Protein AF-A0A4R8ZCK6-F1 (afdb_monomer)

Organism: NCBI:txid1259228

InterPro domains:
  IPR003010 Carbon-nitrogen hydrolase [PF00795] (9-241)
  IPR003010 Carbon-nitrogen hydrolase [PS50263] (7-242)
  IPR036526 Carbon-nitrogen hydrolase superfamily [G3DSA:3.60.110.10] (6-244)
  IPR036526 Carbon-nitrogen hydrolase superfamily [SSF56317] (4-240)
  IPR050345 Aliphatic Amidase/Beta-Ureidopropionase [PTHR43674] (9-241)

Nearest PDB structures (foldseek):
  5h8j-assembly2_P  TM=8.979E-01  e=4.030E-22  Medicago truncatula
  5jqn-assembly1_A-2  TM=9.039E-01  e=7.645E-21  Nesterenkonia sp. AN1
  2uxy-assembly1_A  TM=9.125E-01  e=1.750E-19  Pseudomonas aeruginosa
  4lf0-assembly1_A  TM=9.080E-01  e=2.713E-19  Bacillus sp. (in: firmicutes)
  2plq-assembly1_A  TM=8.998E-01  e=8.374E-19  Aeribacillus pallidus

Structure (mmCIF, N/CA/C/O backbone):
data_AF-A0A4R8ZCK6-F1
#
_entry.id   AF-A0A4R8ZCK6-F1
#
loop_
_atom_site.group_PDB
_atom_site.id
_atom_site.type_symbol
_atom_site.label_atom_id
_atom_site.label_alt_id
_atom_site.label_comp_id
_atom_site.label_asym_id
_atom_site.label_entity_id
_atom_site.label_seq_id
_atom_site.pdbx_PDB_ins_code
_atom_site.Cartn_x
_atom_site.Cartn_y
_atom_site.Cartn_z
_atom_site.occupancy
_atom_site.B_iso_or_equiv
_atom_site.auth_seq_id
_atom_site.auth_comp_id
_atom_site.auth_asym_id
_atom_site.auth_atom_id
_atom_site.pdbx_PDB_model_num
ATOM 1 N N . MET A 1 1 ? -22.501 -0.442 8.944 1.00 59.31 1 MET A N 1
ATOM 2 C CA . MET A 1 1 ? -22.451 -0.472 10.421 1.00 59.31 1 MET A CA 1
ATOM 3 C C . MET A 1 1 ? -20.988 -0.459 10.822 1.00 59.31 1 MET A C 1
ATOM 5 O O . MET A 1 1 ? -20.222 -1.063 10.078 1.00 59.31 1 MET A O 1
ATOM 9 N N . PRO A 1 2 ? -20.598 0.248 11.895 1.00 68.69 2 PRO A N 1
ATOM 10 C CA . PRO A 1 2 ? -19.209 0.260 12.344 1.00 68.69 2 PRO A CA 1
ATOM 11 C C . PRO A 1 2 ? -18.762 -1.152 12.770 1.00 68.69 2 PRO A C 1
ATOM 13 O O . PRO A 1 2 ? -19.604 -1.959 13.185 1.00 68.69 2 PRO A O 1
ATOM 16 N N . PRO A 1 3 ? -17.464 -1.476 12.655 1.00 79.75 3 PRO A N 1
ATOM 17 C CA . PRO A 1 3 ? -16.931 -2.766 13.074 1.00 79.75 3 PRO A CA 1
ATOM 18 C C . PRO A 1 3 ? -17.100 -2.951 14.585 1.00 79.75 3 PRO A C 1
ATOM 20 O O . PRO A 1 3 ? -16.839 -2.025 15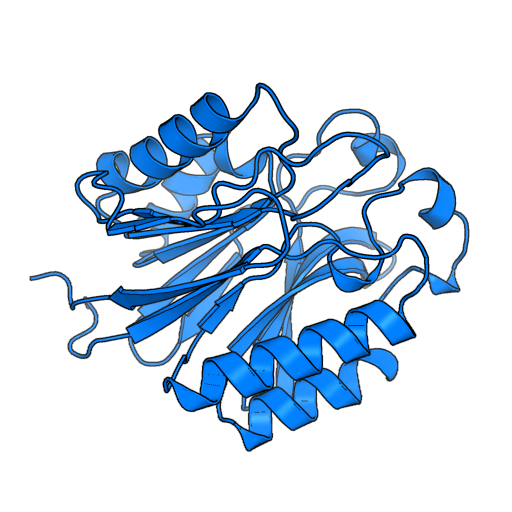.340 1.00 79.75 3 PRO A O 1
ATOM 23 N N . MET A 1 4 ? -17.515 -4.144 15.030 1.00 79.69 4 MET A N 1
ATOM 24 C CA . MET A 1 4 ? -17.714 -4.463 16.459 1.00 79.69 4 MET A CA 1
ATOM 25 C C . MET A 1 4 ? -16.487 -5.102 17.127 1.00 79.69 4 MET A C 1
ATOM 27 O O . MET A 1 4 ? -16.383 -5.094 18.349 1.00 79.69 4 MET A O 1
ATOM 31 N N . ASN A 1 5 ? -15.557 -5.636 16.330 1.00 90.62 5 ASN A N 1
ATOM 32 C CA . ASN A 1 5 ? -14.332 -6.283 16.798 1.00 90.62 5 ASN A CA 1
ATOM 33 C C . ASN A 1 5 ? -13.103 -5.480 16.369 1.00 90.62 5 ASN A C 1
ATOM 35 O O . ASN A 1 5 ? -13.120 -4.801 15.339 1.00 90.62 5 ASN A O 1
ATOM 39 N N . SER A 1 6 ? -12.029 -5.583 17.149 1.00 95.56 6 SER A N 1
ATOM 40 C CA . SER A 1 6 ? -10.763 -4.927 16.837 1.00 95.56 6 SER A CA 1
ATOM 41 C C . SER A 1 6 ? -10.062 -5.559 15.631 1.00 95.56 6 SER A C 1
ATOM 43 O O . SER A 1 6 ? -10.223 -6.752 15.378 1.00 95.56 6 SER A O 1
ATOM 45 N N . LEU A 1 7 ? -9.257 -4.773 14.914 1.00 97.44 7 LEU A N 1
ATOM 46 C CA . LEU A 1 7 ? -8.461 -5.228 13.771 1.00 97.44 7 LEU A CA 1
ATOM 47 C C . LEU A 1 7 ? -6.987 -4.916 14.007 1.00 97.44 7 LEU A C 1
ATOM 49 O O . LEU A 1 7 ? -6.620 -3.756 14.164 1.00 97.44 7 LEU A O 1
ATOM 53 N N . ILE A 1 8 ? -6.128 -5.933 13.983 1.00 98.56 8 ILE A N 1
ATOM 54 C CA . ILE A 1 8 ? -4.681 -5.725 14.080 1.00 98.56 8 ILE A CA 1
ATOM 55 C C . ILE A 1 8 ? -4.134 -5.477 12.675 1.00 98.56 8 ILE A C 1
ATOM 57 O O . ILE A 1 8 ? -4.236 -6.336 11.798 1.00 98.56 8 ILE A O 1
ATOM 61 N N . VAL A 1 9 ? -3.553 -4.300 12.469 1.00 98.88 9 VAL A N 1
ATOM 62 C CA . VAL A 1 9 ? -3.000 -3.855 11.187 1.00 98.88 9 VAL A CA 1
ATOM 63 C C . VAL A 1 9 ? -1.507 -3.588 11.307 1.00 98.88 9 VAL A C 1
ATOM 65 O O . VAL A 1 9 ? -1.009 -3.304 12.400 1.00 98.88 9 VAL A O 1
ATOM 68 N N . ALA A 1 10 ? -0.801 -3.644 10.182 1.00 98.88 10 ALA A N 1
ATOM 69 C CA . ALA A 1 10 ? 0.612 -3.326 10.115 1.00 98.88 10 ALA A CA 1
ATOM 70 C C . ALA A 1 10 ? 0.978 -2.428 8.926 1.00 98.88 10 ALA A C 1
ATOM 72 O O . ALA A 1 10 ? 0.482 -2.607 7.813 1.00 98.88 10 ALA A O 1
ATOM 73 N N . ALA A 1 11 ? 1.893 -1.491 9.166 1.00 98.88 11 ALA A N 1
ATOM 74 C CA . ALA A 1 11 ? 2.589 -0.736 8.132 1.00 98.88 11 ALA A CA 1
ATOM 75 C C . ALA A 1 11 ? 4.026 -1.259 8.026 1.00 98.88 11 ALA A C 1
ATOM 77 O O . ALA A 1 11 ? 4.803 -1.151 8.980 1.00 98.88 11 ALA A O 1
ATOM 78 N N . ALA A 1 12 ? 4.367 -1.850 6.883 1.00 98.81 12 ALA A N 1
ATOM 79 C CA . ALA A 1 12 ? 5.699 -2.364 6.609 1.00 98.81 12 ALA A CA 1
ATOM 80 C C . ALA A 1 12 ? 6.577 -1.252 6.033 1.00 98.81 12 ALA A C 1
ATOM 82 O O . ALA A 1 12 ? 6.510 -0.953 4.839 1.00 98.81 12 ALA A O 1
ATOM 83 N N . GLN A 1 13 ? 7.423 -0.660 6.874 1.00 98.75 13 GLN A N 1
ATOM 84 C CA . GLN A 1 13 ? 8.488 0.202 6.395 1.00 98.75 13 GLN A CA 1
ATOM 85 C C . GLN A 1 13 ? 9.565 -0.666 5.759 1.00 98.75 13 GLN A C 1
ATOM 87 O O . GLN A 1 13 ? 10.253 -1.403 6.460 1.00 98.75 13 GLN A O 1
ATOM 92 N N . MET A 1 14 ? 9.678 -0.637 4.432 1.00 98.00 14 MET A N 1
ATOM 93 C CA . MET A 1 14 ? 10.520 -1.602 3.723 1.00 98.00 14 MET A CA 1
ATOM 94 C C . MET A 1 14 ? 11.218 -0.993 2.511 1.00 98.00 14 MET A C 1
ATOM 96 O O . MET A 1 14 ? 10.573 -0.517 1.582 1.00 98.00 14 MET A O 1
ATOM 100 N N . ASN A 1 15 ? 12.546 -1.045 2.490 1.00 96.38 15 ASN A N 1
ATOM 101 C CA . ASN A 1 15 ? 13.343 -0.746 1.308 1.00 96.38 15 ASN A CA 1
ATOM 102 C C . ASN A 1 15 ? 13.224 -1.887 0.291 1.00 96.38 15 ASN A C 1
ATOM 104 O O . ASN A 1 15 ? 13.412 -3.052 0.652 1.00 96.38 15 ASN A O 1
ATOM 108 N N . SER A 1 16 ? 12.974 -1.562 -0.971 1.00 96.56 16 SER A N 1
ATOM 109 C CA . SER A 1 16 ? 12.886 -2.550 -2.052 1.00 96.56 16 SER A CA 1
ATOM 110 C C . SER A 1 16 ? 14.086 -2.403 -2.979 1.00 96.56 16 SER A C 1
ATOM 112 O O . SER A 1 16 ? 14.432 -1.294 -3.384 1.00 96.56 16 SER A O 1
ATOM 114 N N . ALA A 1 17 ? 14.740 -3.517 -3.296 1.00 95.00 17 ALA A N 1
ATOM 115 C CA . ALA A 1 17 ? 15.865 -3.538 -4.214 1.00 95.00 17 ALA A CA 1
ATOM 116 C C . ALA A 1 17 ? 15.348 -3.366 -5.647 1.00 95.00 17 ALA A C 1
ATOM 118 O O . ALA A 1 17 ? 14.521 -4.145 -6.128 1.00 95.00 17 ALA A O 1
ATOM 119 N N . VAL A 1 18 ? 15.821 -2.321 -6.322 1.00 94.25 18 VAL A N 1
ATOM 120 C CA . VAL A 1 18 ? 15.339 -1.954 -7.654 1.00 94.25 18 VAL A CA 1
ATOM 121 C C . VAL A 1 18 ? 15.610 -3.087 -8.647 1.00 94.25 18 VAL A C 1
ATOM 123 O O . VAL A 1 18 ? 16.741 -3.550 -8.782 1.00 94.25 18 VAL A O 1
ATOM 126 N N . GLY A 1 19 ? 14.563 -3.550 -9.327 1.00 92.19 19 GLY A N 1
ATOM 127 C CA . GLY A 1 19 ? 14.645 -4.613 -10.328 1.00 92.19 19 GLY A CA 1
ATOM 128 C C . GLY A 1 19 ? 14.828 -6.027 -9.753 1.00 92.19 19 GLY A C 1
ATOM 129 O O . GLY A 1 19 ? 14.754 -7.005 -10.498 1.00 92.19 19 GLY A O 1
ATOM 130 N N . MET A 1 20 ? 14.990 -6.195 -8.441 1.00 95.38 20 MET A N 1
ATOM 131 C CA . MET A 1 20 ? 15.223 -7.510 -7.829 1.00 95.38 20 MET A CA 1
ATOM 132 C C . MET A 1 20 ? 13.917 -8.130 -7.318 1.00 95.38 20 MET A C 1
ATOM 134 O O . MET A 1 20 ? 13.723 -8.331 -6.122 1.00 95.38 20 MET A O 1
ATOM 138 N N . ILE A 1 21 ? 13.000 -8.443 -8.241 1.00 97.06 21 ILE A N 1
ATOM 139 C CA . ILE A 1 21 ? 11.631 -8.905 -7.932 1.00 97.06 21 ILE A CA 1
ATOM 140 C C . ILE A 1 21 ? 11.618 -10.117 -6.990 1.00 97.06 21 ILE A C 1
ATOM 142 O O . ILE A 1 21 ? 10.915 -10.104 -5.983 1.00 97.06 21 ILE A O 1
ATOM 146 N N . GLY A 1 22 ? 12.423 -11.146 -7.274 1.00 98.12 22 GLY A N 1
ATOM 147 C CA . GLY A 1 22 ? 12.485 -12.345 -6.430 1.00 98.12 22 GLY A CA 1
ATOM 148 C C . GLY A 1 22 ? 12.983 -12.059 -5.007 1.00 98.12 22 GLY A C 1
ATOM 149 O O . GLY A 1 22 ? 12.477 -12.639 -4.044 1.00 98.12 22 GLY A O 1
ATOM 150 N N . GLU A 1 23 ? 13.929 -11.128 -4.853 1.00 98.06 23 GLU A N 1
ATOM 151 C CA . GLU A 1 23 ? 14.430 -10.703 -3.541 1.00 98.06 23 GLU A CA 1
ATOM 152 C C . GLU A 1 23 ? 13.377 -9.907 -2.771 1.00 98.06 23 GLU A C 1
ATOM 154 O O . GLU A 1 23 ? 13.160 -10.162 -1.583 1.00 98.06 23 GLU A O 1
ATOM 159 N N . ASN A 1 24 ? 12.689 -8.988 -3.455 1.00 98.50 24 ASN A N 1
ATOM 160 C CA . ASN A 1 24 ? 11.619 -8.184 -2.875 1.00 98.50 24 ASN A CA 1
ATOM 161 C C . ASN A 1 24 ? 10.462 -9.069 -2.409 1.00 98.50 24 ASN A C 1
ATOM 163 O O . ASN A 1 24 ? 10.067 -8.968 -1.251 1.00 98.50 24 ASN A O 1
ATOM 167 N N . ILE A 1 25 ? 9.995 -10.008 -3.242 1.00 98.75 25 ILE A N 1
ATOM 168 C CA . ILE A 1 25 ? 8.974 -10.994 -2.855 1.00 98.75 25 ILE A CA 1
ATOM 169 C C . ILE A 1 25 ? 9.449 -11.800 -1.645 1.00 98.75 25 ILE A C 1
ATOM 171 O O . ILE A 1 25 ? 8.746 -11.871 -0.640 1.00 98.75 25 ILE A O 1
ATOM 175 N N . SER A 1 26 ? 10.669 -12.344 -1.680 1.00 98.69 26 SER A N 1
ATOM 176 C CA . SER A 1 26 ? 11.224 -13.110 -0.555 1.00 98.69 26 SER A CA 1
ATOM 177 C C . SER A 1 26 ? 11.263 -12.300 0.744 1.00 98.69 26 SER A C 1
ATOM 179 O O . SER A 1 26 ? 11.040 -12.839 1.830 1.00 98.69 26 SER A O 1
ATOM 181 N N . LYS A 1 27 ? 11.549 -10.998 0.656 1.00 98.62 27 LYS A N 1
ATOM 182 C CA . LYS A 1 27 ? 11.531 -10.081 1.796 1.00 98.62 27 LYS A CA 1
ATOM 183 C C . LYS A 1 27 ? 10.108 -9.829 2.289 1.00 98.62 27 LYS A C 1
ATOM 185 O O . LYS A 1 27 ? 9.868 -9.971 3.485 1.00 98.62 27 LYS A O 1
ATOM 190 N N . THR A 1 28 ? 9.170 -9.548 1.388 1.00 98.88 28 THR A N 1
ATOM 191 C CA . THR A 1 28 ? 7.741 -9.393 1.688 1.00 98.88 28 THR A CA 1
ATOM 192 C C . THR A 1 28 ? 7.188 -10.618 2.416 1.00 98.88 28 THR A C 1
ATOM 194 O O . THR A 1 28 ? 6.560 -10.458 3.459 1.00 98.88 28 THR A O 1
ATOM 197 N N . LEU A 1 29 ? 7.497 -11.836 1.953 1.00 98.88 29 LEU A N 1
ATOM 198 C CA . LEU A 1 29 ? 7.086 -13.088 2.603 1.00 98.88 29 LEU A CA 1
ATOM 199 C C . LEU A 1 29 ? 7.558 -13.165 4.064 1.00 98.88 29 LEU A C 1
ATOM 201 O O . LEU A 1 29 ? 6.772 -13.483 4.955 1.00 98.88 29 LEU A O 1
ATOM 205 N N . ARG A 1 30 ? 8.825 -12.816 4.338 1.00 98.69 30 ARG A N 1
ATOM 206 C CA . ARG A 1 30 ? 9.363 -12.795 5.711 1.00 98.69 30 ARG A CA 1
ATOM 207 C C . ARG A 1 30 ? 8.643 -11.783 6.600 1.00 98.69 30 ARG A C 1
ATOM 209 O O . ARG A 1 30 ? 8.369 -12.082 7.761 1.00 98.69 30 ARG A O 1
ATOM 216 N N . VAL A 1 31 ? 8.326 -10.603 6.067 1.00 98.75 31 VAL A N 1
ATOM 217 C CA . VAL A 1 31 ? 7.603 -9.570 6.822 1.00 98.75 31 VAL A CA 1
ATOM 2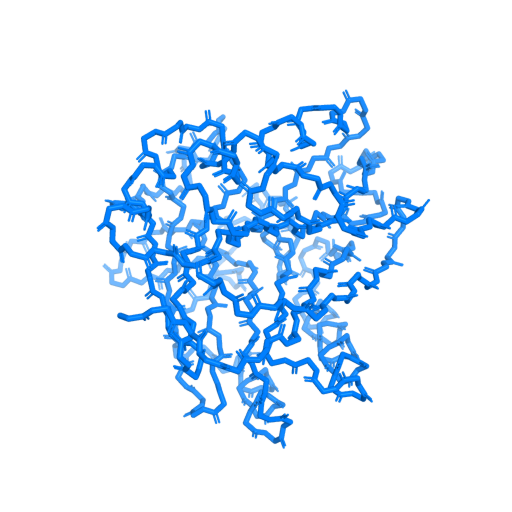18 C C . VAL A 1 31 ? 6.160 -10.007 7.102 1.00 98.75 31 VAL A C 1
ATOM 220 O O . VAL A 1 31 ? 5.704 -9.851 8.232 1.00 98.75 31 VAL A O 1
ATOM 223 N N . ILE A 1 32 ? 5.463 -10.610 6.130 1.00 98.88 32 ILE A N 1
ATOM 224 C CA . ILE A 1 32 ? 4.109 -11.164 6.329 1.00 98.88 32 ILE A CA 1
ATOM 225 C C . ILE A 1 32 ? 4.128 -12.235 7.425 1.00 98.88 32 ILE A C 1
ATOM 227 O O . ILE A 1 32 ? 3.302 -12.191 8.338 1.00 98.88 32 ILE A O 1
ATOM 231 N N . HIS A 1 33 ? 5.096 -13.156 7.378 1.00 98.56 33 HIS A N 1
ATOM 232 C CA . HIS A 1 33 ? 5.254 -14.176 8.412 1.00 98.56 33 HIS A CA 1
ATOM 233 C C . HIS A 1 33 ? 5.430 -13.545 9.799 1.00 98.56 33 HIS A C 1
ATOM 235 O O . HIS A 1 33 ? 4.666 -13.850 10.711 1.00 98.56 33 HIS A O 1
ATOM 241 N N . SER A 1 34 ? 6.373 -12.611 9.957 1.00 98.00 34 SER A N 1
ATOM 242 C CA . SER A 1 34 ? 6.611 -11.930 11.239 1.00 98.00 34 SER A CA 1
ATOM 243 C C . SER A 1 34 ? 5.388 -11.150 11.741 1.00 98.00 34 SER A C 1
ATOM 245 O O . SER A 1 34 ? 5.090 -11.151 12.934 1.00 98.00 34 SER A O 1
ATOM 247 N N . ALA A 1 35 ? 4.627 -10.524 10.841 1.00 97.81 35 ALA A N 1
ATOM 248 C CA . ALA A 1 35 ? 3.386 -9.840 11.192 1.00 97.81 35 ALA A CA 1
ATOM 249 C C . ALA A 1 35 ? 2.317 -10.819 11.716 1.00 97.81 35 ALA A C 1
ATOM 251 O O . ALA A 1 35 ? 1.616 -10.519 12.688 1.00 97.81 35 ALA A O 1
ATOM 252 N N . SER A 1 36 ? 2.215 -12.007 11.113 1.00 97.25 36 SER A N 1
ATOM 253 C CA . SER A 1 36 ? 1.244 -13.036 11.509 1.00 97.25 36 SER A CA 1
ATOM 254 C C . SER A 1 36 ? 1.463 -13.568 12.929 1.00 97.25 36 SER A C 1
ATOM 256 O O . SER A 1 36 ? 0.490 -13.850 13.624 1.00 97.25 36 SER A O 1
ATOM 258 N N . GLU A 1 37 ? 2.707 -13.585 13.426 1.00 97.44 37 GLU A N 1
ATOM 259 C CA . GLU A 1 37 ? 3.040 -13.967 14.813 1.00 97.44 37 GLU A CA 1
ATOM 260 C C . GLU A 1 37 ? 2.381 -13.040 15.850 1.00 97.44 37 GLU A C 1
ATOM 262 O O . GLU A 1 37 ? 2.282 -13.363 17.035 1.00 97.44 37 GLU A O 1
ATOM 267 N N . ARG A 1 38 ? 1.907 -11.870 15.405 1.00 97.69 38 ARG A N 1
ATOM 268 C CA . ARG A 1 38 ? 1.193 -10.868 16.203 1.00 97.69 38 ARG A CA 1
ATOM 269 C C . ARG A 1 38 ? -0.290 -10.773 15.837 1.00 97.69 38 ARG A C 1
ATOM 271 O O . ARG A 1 38 ? -0.941 -9.809 16.230 1.00 97.69 38 ARG A O 1
ATOM 278 N N . ASN A 1 39 ? -0.825 -11.773 15.132 1.00 97.19 39 ASN A N 1
ATOM 279 C CA . ASN A 1 39 ? -2.215 -11.859 14.670 1.00 97.19 39 ASN A CA 1
ATOM 280 C C . ASN A 1 39 ? -2.646 -10.690 13.764 1.00 97.19 39 ASN A C 1
ATOM 282 O O . ASN A 1 39 ? -3.823 -10.325 13.734 1.00 97.19 39 ASN A O 1
ATOM 286 N N . VAL A 1 40 ? -1.701 -10.086 13.035 1.00 98.50 40 VAL A N 1
ATOM 287 C CA . VAL A 1 40 ? -2.006 -9.055 12.034 1.00 98.50 40 VAL A CA 1
ATOM 288 C C . VAL A 1 40 ? -2.949 -9.633 10.978 1.00 98.50 40 VAL A C 1
ATOM 290 O O . VAL A 1 40 ? -2.700 -10.704 10.440 1.00 98.50 40 VAL A O 1
ATOM 293 N N . ARG A 1 41 ? -4.028 -8.910 10.674 1.00 98.38 41 ARG A N 1
ATOM 294 C CA . ARG A 1 41 ? -5.024 -9.257 9.645 1.00 98.38 41 ARG A CA 1
ATOM 295 C C . ARG A 1 41 ? -4.790 -8.512 8.332 1.00 98.38 41 ARG A C 1
ATOM 297 O O . ARG A 1 41 ? -5.137 -9.022 7.272 1.00 98.38 41 ARG A O 1
ATOM 304 N N . LEU A 1 42 ? -4.200 -7.319 8.410 1.00 98.88 42 LEU A N 1
ATOM 305 C CA . LEU A 1 42 ? -3.869 -6.461 7.272 1.00 98.88 42 LEU A CA 1
ATOM 306 C C . LEU A 1 42 ? -2.440 -5.956 7.392 1.00 98.88 42 LEU A C 1
ATOM 308 O O . LEU A 1 42 ? -2.102 -5.327 8.392 1.00 98.88 42 LEU A O 1
ATOM 312 N N . ILE A 1 43 ? -1.641 -6.132 6.350 1.00 98.94 43 ILE A N 1
ATOM 313 C CA . ILE A 1 43 ? -0.328 -5.506 6.230 1.00 98.94 43 ILE A CA 1
ATOM 314 C C . ILE A 1 43 ? -0.225 -4.721 4.927 1.00 98.94 43 ILE A C 1
ATOM 316 O O . ILE A 1 43 ? -0.582 -5.219 3.863 1.00 98.94 43 ILE A O 1
ATOM 320 N N . VAL A 1 44 ? 0.268 -3.488 5.013 1.00 98.94 44 VAL A N 1
ATOM 321 C CA . VAL A 1 44 ? 0.446 -2.599 3.860 1.00 98.94 44 VAL A CA 1
ATOM 322 C C . VAL A 1 44 ? 1.928 -2.365 3.635 1.00 98.94 44 VAL A C 1
ATOM 324 O O . VAL A 1 44 ? 2.665 -2.102 4.584 1.00 98.94 44 VAL A O 1
ATOM 327 N N . PHE A 1 45 ? 2.349 -2.464 2.380 1.00 98.94 45 PHE A N 1
ATOM 328 C CA . PHE A 1 45 ? 3.717 -2.243 1.931 1.00 98.94 45 PHE A CA 1
ATOM 329 C C . PHE A 1 45 ? 3.837 -0.950 1.111 1.00 98.94 45 PHE A C 1
ATOM 331 O O . PHE A 1 45 ? 2.821 -0.394 0.676 1.00 98.94 45 PHE A O 1
ATOM 338 N N . PRO A 1 46 ? 5.068 -0.457 0.898 1.00 98.81 46 PRO A N 1
ATOM 339 C CA . PRO A 1 46 ? 5.311 0.798 0.195 1.00 98.81 46 PRO A CA 1
ATOM 340 C C . PRO A 1 46 ? 4.912 0.780 -1.283 1.00 98.81 46 PRO A C 1
ATOM 342 O O . PRO A 1 46 ? 4.661 -0.264 -1.889 1.00 98.81 46 PRO A O 1
ATOM 345 N N . GLU A 1 47 ? 4.884 1.972 -1.874 1.00 98.38 47 GLU A N 1
ATOM 346 C CA . GLU A 1 47 ? 4.688 2.151 -3.313 1.00 98.38 47 GLU A CA 1
ATOM 347 C C . GLU A 1 47 ? 5.748 1.375 -4.114 1.00 98.38 47 GLU A C 1
ATOM 349 O O . GLU A 1 47 ? 6.938 1.439 -3.806 1.00 98.38 47 GLU A O 1
ATOM 354 N N . LEU A 1 48 ? 5.312 0.627 -5.137 1.00 97.75 48 LEU A N 1
ATOM 355 C CA . LEU A 1 48 ? 6.173 -0.227 -5.969 1.00 97.75 48 LEU A CA 1
ATOM 356 C C . LEU A 1 48 ? 7.063 -1.209 -5.173 1.00 97.75 48 LEU A C 1
ATOM 358 O O . LEU A 1 48 ? 8.167 -1.546 -5.603 1.00 97.75 48 LEU A O 1
ATOM 362 N N . SER A 1 49 ? 6.590 -1.713 -4.027 1.00 98.44 49 SER A N 1
ATOM 363 C CA . SER A 1 49 ? 7.363 -2.609 -3.154 1.00 98.44 49 SER A CA 1
ATOM 364 C C . SER A 1 49 ? 7.848 -3.913 -3.803 1.00 98.44 49 SER A C 1
ATOM 366 O O . SER A 1 49 ? 8.798 -4.514 -3.314 1.00 98.44 49 SER A O 1
ATOM 368 N N . LEU A 1 50 ? 7.207 -4.397 -4.872 1.00 98.25 50 LEU A N 1
ATOM 369 C CA . LEU A 1 50 ? 7.648 -5.619 -5.557 1.00 98.25 50 LEU A CA 1
ATOM 370 C C . LEU A 1 50 ? 8.802 -5.370 -6.537 1.00 98.25 50 LEU A C 1
ATOM 372 O O . LEU A 1 50 ? 9.611 -6.265 -6.778 1.00 98.25 50 LEU A O 1
ATOM 376 N N . THR A 1 51 ? 8.924 -4.161 -7.081 1.00 97.19 51 THR A N 1
ATOM 377 C CA . THR A 1 51 ? 9.937 -3.830 -8.099 1.00 97.19 51 THR A CA 1
ATOM 378 C C . THR A 1 51 ? 11.013 -2.875 -7.601 1.00 97.19 51 THR A C 1
ATOM 380 O O . THR A 1 51 ? 12.064 -2.778 -8.229 1.00 97.19 51 THR A O 1
ATOM 383 N N . GLY A 1 52 ? 10.759 -2.159 -6.506 1.00 94.81 52 GLY A N 1
ATOM 384 C CA . GLY A 1 52 ? 11.414 -0.885 -6.233 1.00 94.81 52 GLY A CA 1
ATOM 385 C C . GLY A 1 52 ? 10.892 0.215 -7.162 1.00 94.81 52 GLY A C 1
ATOM 386 O O . GLY A 1 52 ? 10.355 -0.053 -8.242 1.00 94.81 52 GLY A O 1
ATOM 387 N N . TYR A 1 53 ? 11.031 1.466 -6.726 1.00 93.62 53 TYR A N 1
ATOM 388 C CA . TYR A 1 53 ? 10.624 2.617 -7.524 1.00 93.62 53 TYR A CA 1
ATOM 389 C C . TYR A 1 53 ? 11.754 3.003 -8.483 1.00 93.62 53 TYR A C 1
ATOM 391 O O . TYR A 1 53 ? 12.759 3.566 -8.056 1.00 93.62 53 TYR A O 1
ATOM 399 N N . ASP A 1 54 ? 11.584 2.695 -9.769 1.00 91.56 54 ASP A N 1
ATOM 400 C CA . ASP A 1 54 ? 12.460 3.139 -10.861 1.00 91.56 54 ASP A CA 1
ATOM 401 C C . ASP A 1 54 ? 11.694 3.091 -12.194 1.00 91.56 54 ASP A C 1
ATOM 403 O O . ASP A 1 54 ? 11.532 2.031 -12.804 1.00 91.56 54 ASP A O 1
ATOM 407 N N . LEU A 1 55 ? 11.158 4.239 -12.626 1.00 91.62 55 LEU A N 1
ATOM 408 C CA . LEU A 1 55 ? 10.289 4.323 -13.808 1.00 91.62 55 LEU A CA 1
ATOM 409 C C . LEU A 1 55 ? 10.990 3.908 -15.117 1.00 91.62 55 LEU A C 1
ATOM 411 O O . LEU A 1 55 ? 10.389 3.141 -15.872 1.00 91.62 55 LEU A O 1
ATOM 415 N N . PRO A 1 56 ? 12.244 4.321 -15.401 1.00 91.50 56 PRO A N 1
ATOM 416 C CA . PRO A 1 56 ? 12.987 3.845 -16.569 1.00 91.50 56 PRO A CA 1
ATOM 417 C C . PRO A 1 56 ? 13.023 2.321 -16.743 1.00 91.50 56 PRO A C 1
ATOM 419 O O . PRO A 1 56 ? 12.960 1.835 -17.874 1.00 91.50 56 PRO A O 1
ATOM 422 N N . GLN A 1 57 ? 13.076 1.545 -15.654 1.00 85.56 57 GLN A N 1
ATOM 423 C CA . GLN A 1 57 ? 13.116 0.081 -15.750 1.00 85.56 57 GLN A CA 1
ATOM 424 C C . GLN A 1 57 ? 11.816 -0.532 -16.272 1.00 85.56 57 GLN A C 1
ATOM 426 O O . GLN A 1 57 ? 11.834 -1.651 -16.782 1.00 85.56 57 GLN A O 1
ATOM 431 N N . LEU A 1 58 ? 10.700 0.198 -16.236 1.00 87.94 58 LEU A N 1
ATOM 432 C CA . LEU A 1 58 ? 9.412 -0.263 -16.760 1.00 87.94 58 LEU A CA 1
ATOM 433 C C . LEU A 1 58 ? 9.401 -0.429 -18.288 1.00 87.94 58 LEU A C 1
ATOM 435 O O . LEU A 1 58 ? 8.438 -0.968 -18.837 1.00 87.94 58 LEU A O 1
ATOM 439 N N . ALA A 1 59 ? 10.468 -0.013 -18.980 1.00 85.69 59 ALA A N 1
ATOM 440 C CA . ALA A 1 59 ? 10.713 -0.381 -20.372 1.00 85.69 59 ALA A CA 1
ATOM 441 C C . ALA A 1 59 ? 10.856 -1.905 -20.566 1.00 85.69 59 ALA A C 1
ATOM 443 O O . ALA A 1 59 ? 10.569 -2.415 -21.650 1.00 85.69 59 ALA A O 1
ATOM 444 N N . HIS A 1 60 ? 11.270 -2.639 -19.529 1.00 86.31 60 HIS A N 1
ATOM 445 C CA . HIS A 1 60 ? 11.372 -4.094 -19.564 1.00 86.31 60 HIS A CA 1
ATOM 446 C C . HIS A 1 60 ? 10.022 -4.742 -19.223 1.00 86.31 60 HIS A C 1
ATOM 448 O O . HIS A 1 60 ? 9.410 -4.463 -18.191 1.00 86.31 60 HIS A O 1
ATOM 454 N N . SER A 1 61 ? 9.541 -5.631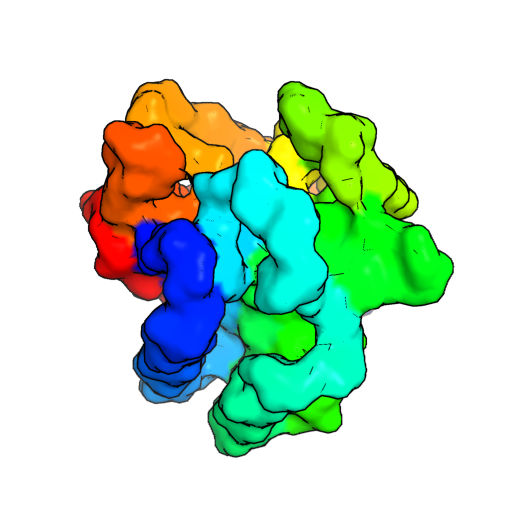 -20.098 1.00 86.38 61 SER A N 1
ATOM 455 C CA . SER A 1 61 ? 8.224 -6.268 -19.954 1.00 86.38 61 SER A CA 1
ATOM 456 C C . SER A 1 61 ? 8.112 -7.153 -18.713 1.00 86.38 61 SER A C 1
ATOM 458 O O . SER A 1 61 ? 7.031 -7.288 -18.155 1.00 86.38 61 SER A O 1
ATOM 460 N N . ASP A 1 62 ? 9.229 -7.714 -18.254 1.00 89.88 62 ASP A N 1
ATOM 461 C CA . ASP A 1 62 ? 9.312 -8.566 -17.067 1.00 89.88 62 ASP A CA 1
ATOM 462 C C . ASP A 1 62 ? 9.140 -7.796 -15.745 1.00 89.88 62 ASP A C 1
ATOM 464 O O . ASP A 1 62 ? 9.114 -8.409 -14.682 1.00 89.88 62 ASP A O 1
ATOM 468 N N . ARG A 1 63 ? 9.001 -6.464 -15.775 1.00 94.00 63 ARG A N 1
ATOM 469 C CA . ARG A 1 63 ? 8.679 -5.666 -14.582 1.00 94.00 63 ARG A CA 1
ATOM 470 C C . ARG A 1 63 ? 7.191 -5.625 -14.271 1.00 94.00 63 ARG A C 1
ATOM 472 O O . ARG A 1 63 ? 6.830 -5.433 -13.116 1.00 94.00 63 ARG A O 1
ATOM 479 N N . TRP A 1 64 ? 6.350 -5.776 -15.289 1.00 96.81 64 TRP A N 1
ATOM 480 C CA . TRP A 1 64 ? 4.903 -5.626 -15.184 1.00 96.81 64 TRP A CA 1
ATOM 481 C C . TRP A 1 64 ? 4.270 -6.884 -14.610 1.00 96.81 64 TRP A C 1
ATOM 483 O O . TRP A 1 64 ? 4.648 -7.984 -15.000 1.00 96.81 64 TRP A O 1
ATOM 493 N N . PHE A 1 65 ? 3.303 -6.707 -13.718 1.00 98.12 65 PHE A N 1
ATOM 494 C CA . PHE A 1 65 ? 2.494 -7.779 -13.150 1.00 98.12 65 PHE A CA 1
ATOM 495 C C . PHE A 1 65 ? 1.104 -7.803 -13.781 1.00 98.12 65 PHE A C 1
ATOM 497 O O . PHE A 1 65 ? 0.609 -6.790 -14.277 1.00 98.12 65 PHE A O 1
ATOM 504 N N . SER A 1 66 ? 0.448 -8.951 -13.692 1.00 97.12 66 SER A N 1
ATOM 505 C CA . SER A 1 66 ? -0.999 -9.092 -13.868 1.00 97.12 66 SER A CA 1
ATOM 506 C C . SER A 1 66 ? -1.595 -9.784 -12.635 1.00 97.12 66 SER A C 1
ATOM 508 O O . SER A 1 66 ? -0.839 -10.358 -11.849 1.00 97.12 66 SER A O 1
ATOM 510 N N . PRO A 1 67 ? -2.917 -9.730 -12.411 1.00 93.50 67 PRO A N 1
ATOM 511 C CA . PRO A 1 67 ? -3.546 -10.479 -11.320 1.00 93.50 67 PRO A CA 1
ATOM 512 C C . PRO A 1 67 ? -3.325 -11.997 -11.406 1.00 93.50 67 PRO A C 1
ATOM 514 O O . PRO A 1 67 ? -3.363 -12.670 -10.385 1.00 93.50 67 PRO A O 1
ATOM 517 N N . GLU A 1 68 ? -3.078 -12.528 -12.604 1.00 95.25 68 GLU A N 1
ATOM 518 C CA . GLU A 1 68 ? -2.836 -13.949 -12.877 1.00 95.25 68 GLU A CA 1
ATOM 519 C C . GLU A 1 68 ? -1.339 -14.309 -12.962 1.00 95.25 68 GLU A C 1
ATOM 521 O O . GLU A 1 68 ? -0.975 -15.360 -13.486 1.00 95.25 68 GLU A O 1
ATOM 526 N N . ASP A 1 69 ? -0.460 -13.419 -12.502 1.00 97.06 69 ASP A N 1
ATOM 527 C CA . ASP A 1 69 ? 0.991 -13.583 -12.578 1.00 97.06 69 ASP A CA 1
ATOM 528 C C . ASP A 1 69 ? 1.511 -14.612 -11.562 1.00 97.06 69 ASP A C 1
ATOM 530 O O . ASP A 1 69 ? 1.347 -14.437 -10.355 1.00 97.06 69 ASP A O 1
ATOM 534 N N . ASP A 1 70 ? 2.190 -15.653 -12.048 1.00 97.50 70 ASP A N 1
ATOM 535 C CA . ASP A 1 70 ? 2.698 -16.776 -11.245 1.00 97.50 70 ASP A CA 1
ATOM 536 C C . ASP A 1 70 ? 3.712 -16.354 -10.169 1.00 97.50 70 ASP A C 1
ATOM 538 O O . ASP A 1 70 ? 3.857 -16.999 -9.129 1.00 97.50 70 ASP A O 1
ATOM 542 N N . ARG A 1 71 ? 4.375 -15.207 -10.341 1.00 97.88 71 ARG A N 1
ATOM 543 C CA . ARG A 1 71 ? 5.283 -14.656 -9.326 1.00 97.88 71 ARG A CA 1
ATOM 544 C C . ARG A 1 71 ? 4.544 -14.246 -8.052 1.00 97.88 71 ARG A C 1
ATOM 546 O O . ARG A 1 71 ? 5.185 -14.083 -7.014 1.00 97.88 71 ARG A O 1
ATOM 553 N N . LEU A 1 72 ? 3.223 -14.068 -8.107 1.00 98.62 72 LEU A N 1
ATOM 554 C CA . LEU A 1 72 ? 2.385 -13.746 -6.952 1.00 98.62 72 LEU A CA 1
ATOM 555 C C . LEU A 1 72 ? 1.930 -14.990 -6.173 1.00 98.62 72 LEU A C 1
ATOM 557 O O . LEU A 1 72 ? 1.480 -14.831 -5.036 1.00 98.62 72 LEU A O 1
ATOM 561 N N . ASP A 1 73 ? 2.122 -16.204 -6.704 1.00 98.62 73 ASP A N 1
ATOM 562 C CA . ASP A 1 73 ? 1.630 -17.451 -6.098 1.00 98.62 73 ASP A CA 1
ATOM 563 C C . ASP A 1 73 ? 2.101 -17.610 -4.647 1.00 98.62 73 ASP A C 1
ATOM 565 O O . ASP A 1 73 ? 1.307 -17.866 -3.742 1.00 98.62 73 ASP A O 1
ATOM 569 N N . ALA A 1 74 ? 3.389 -17.362 -4.384 1.00 98.69 74 ALA A N 1
ATOM 570 C CA . ALA A 1 74 ? 3.943 -17.468 -3.035 1.00 98.69 74 ALA A CA 1
ATOM 571 C C . ALA A 1 74 ? 3.310 -16.462 -2.053 1.00 98.69 74 ALA A C 1
ATOM 573 O O . ALA A 1 74 ? 3.168 -16.759 -0.864 1.00 98.69 74 ALA A O 1
ATOM 574 N N . LEU A 1 75 ? 2.925 -15.273 -2.536 1.00 98.81 75 LEU A N 1
ATOM 575 C CA . LEU A 1 75 ? 2.227 -14.269 -1.731 1.00 98.81 75 LEU A CA 1
ATOM 576 C C . LEU A 1 75 ? 0.778 -14.691 -1.461 1.00 98.81 75 LEU A C 1
ATOM 578 O O . LEU A 1 75 ? 0.306 -14.533 -0.337 1.00 98.81 75 LEU A O 1
ATOM 582 N N . GLN A 1 76 ? 0.085 -15.255 -2.451 1.00 98.81 76 GLN A N 1
ATOM 583 C CA . GLN A 1 76 ? -1.263 -15.803 -2.270 1.00 98.81 76 GLN A CA 1
ATOM 584 C C . GLN A 1 76 ? -1.263 -16.950 -1.258 1.00 98.81 76 GLN A C 1
ATOM 586 O O . GLN A 1 76 ? -2.095 -16.975 -0.351 1.00 98.81 76 GLN A O 1
ATOM 591 N N . ASP A 1 77 ? -0.303 -17.866 -1.371 1.00 98.75 77 ASP A N 1
ATOM 592 C CA . ASP A 1 77 ? -0.208 -19.039 -0.507 1.00 98.75 77 ASP A CA 1
ATOM 593 C C . ASP A 1 77 ? 0.085 -18.653 0.947 1.00 98.75 77 ASP A C 1
ATOM 595 O O . ASP A 1 77 ? -0.592 -19.140 1.854 1.00 98.75 77 ASP A O 1
ATOM 599 N N . ILE A 1 78 ? 1.021 -17.723 1.192 1.00 98.75 78 ILE A N 1
ATOM 600 C CA . ILE A 1 78 ? 1.302 -17.266 2.562 1.00 98.75 78 ILE A CA 1
ATOM 601 C C . ILE A 1 78 ? 0.123 -16.484 3.159 1.00 98.75 78 ILE A C 1
ATOM 603 O O . ILE A 1 78 ? -0.174 -16.638 4.346 1.00 98.75 78 ILE A O 1
ATOM 607 N N . CYS A 1 79 ? -0.575 -15.673 2.353 1.00 98.75 79 CYS A N 1
ATOM 608 C CA . CYS A 1 79 ? -1.756 -14.928 2.792 1.00 98.75 79 CYS A CA 1
ATOM 609 C C . CYS A 1 79 ? -2.883 -15.887 3.188 1.00 98.75 79 CYS A C 1
ATOM 611 O O . CYS A 1 79 ? -3.489 -15.718 4.246 1.00 98.75 79 CYS A O 1
ATOM 613 N N . ALA A 1 80 ? -3.108 -16.944 2.403 1.00 98.69 80 ALA A N 1
ATOM 614 C CA . ALA A 1 80 ? -4.078 -17.986 2.720 1.00 98.69 80 ALA A CA 1
ATOM 615 C C . ALA A 1 80 ? -3.693 -18.783 3.971 1.00 98.69 80 ALA A C 1
ATOM 617 O O . ALA A 1 80 ? -4.505 -18.937 4.884 1.00 98.69 80 ALA A O 1
ATOM 618 N N . GLN A 1 81 ? -2.440 -19.239 4.055 1.00 98.56 81 GLN A N 1
ATOM 619 C CA . GLN A 1 81 ? -1.944 -20.046 5.170 1.00 98.56 81 GLN A CA 1
ATOM 620 C C . GLN A 1 81 ? -2.033 -19.308 6.511 1.00 98.56 81 GLN A C 1
ATOM 622 O O . GLN A 1 81 ? -2.413 -19.898 7.522 1.00 98.56 81 GLN A O 1
ATOM 627 N N . LEU A 1 82 ? -1.659 -18.029 6.528 1.00 98.44 82 LEU A N 1
ATOM 628 C CA . LEU A 1 82 ? -1.598 -17.219 7.747 1.00 98.44 82 LEU A CA 1
ATOM 629 C C . LEU A 1 82 ? -2.879 -16.415 7.981 1.00 98.44 82 LEU A C 1
ATOM 631 O O . LEU A 1 82 ? -2.990 -15.693 8.972 1.00 98.44 82 LEU A O 1
ATOM 635 N N . ASN A 1 83 ? -3.851 -16.548 7.075 1.00 97.94 83 ASN A N 1
ATOM 636 C CA . ASN A 1 83 ? -5.086 -15.786 7.059 1.00 97.94 83 ASN A CA 1
ATOM 637 C C . ASN A 1 83 ? -4.815 -14.261 7.067 1.00 97.94 83 ASN A C 1
ATOM 639 O O . ASN A 1 83 ? -5.487 -13.512 7.757 1.00 97.94 83 ASN A O 1
ATOM 643 N N . VAL A 1 84 ? -3.811 -13.769 6.345 1.00 98.44 84 VAL A N 1
ATOM 644 C CA . VAL A 1 84 ? -3.448 -12.339 6.300 1.00 98.44 84 VAL A CA 1
ATOM 645 C C . VAL A 1 84 ? -3.884 -11.750 4.967 1.00 98.44 84 VAL A C 1
ATOM 647 O O . VAL A 1 84 ? -3.815 -12.422 3.948 1.00 98.44 84 VAL A O 1
ATOM 650 N N . THR A 1 85 ? -4.306 -10.486 4.957 1.00 98.81 85 THR A N 1
ATOM 651 C CA . THR A 1 85 ? -4.409 -9.710 3.717 1.00 98.81 85 THR A CA 1
ATOM 652 C C . THR A 1 85 ? -3.186 -8.813 3.559 1.00 98.81 85 THR A C 1
ATOM 654 O O . THR A 1 85 ? -2.901 -7.997 4.440 1.00 98.81 85 THR A O 1
ATOM 657 N N . ALA A 1 86 ? -2.463 -8.949 2.450 1.00 98.88 86 ALA A N 1
ATOM 658 C CA . ALA A 1 86 ? -1.292 -8.132 2.141 1.00 98.88 86 ALA A CA 1
ATOM 659 C C . ALA A 1 86 ? -1.592 -7.141 1.013 1.00 98.88 86 ALA A C 1
ATOM 661 O O . ALA A 1 86 ? -2.147 -7.513 -0.015 1.00 98.88 86 ALA A O 1
ATOM 662 N N . VAL A 1 87 ? -1.192 -5.883 1.187 1.00 98.94 87 VAL A N 1
ATOM 663 C CA . VAL A 1 87 ? -1.289 -4.834 0.165 1.00 98.94 87 VAL A CA 1
ATOM 664 C C . VAL A 1 87 ? 0.120 -4.490 -0.304 1.00 98.94 87 VAL A C 1
ATOM 666 O O . VAL A 1 87 ? 0.865 -3.841 0.427 1.00 98.94 87 VAL A O 1
ATOM 669 N N . VAL A 1 88 ? 0.498 -4.938 -1.502 1.00 98.94 88 VAL A N 1
ATOM 670 C CA . VAL A 1 88 ? 1.846 -4.771 -2.083 1.00 98.94 88 VAL A CA 1
ATOM 671 C C . VAL A 1 88 ? 1.819 -3.858 -3.305 1.00 98.94 88 VAL A C 1
ATOM 673 O O . VAL A 1 88 ? 0.859 -3.879 -4.062 1.00 98.94 88 VAL A O 1
ATOM 676 N N . GLY A 1 89 ? 2.851 -3.042 -3.521 1.00 98.56 89 GLY A N 1
ATOM 677 C CA . GLY A 1 89 ? 2.919 -2.123 -4.662 1.00 98.56 89 GLY A CA 1
ATOM 678 C C . GLY A 1 89 ? 3.585 -2.740 -5.895 1.00 98.56 89 GLY A C 1
ATOM 679 O O . GLY A 1 89 ? 4.660 -3.331 -5.778 1.00 98.56 89 GLY A O 1
ATOM 680 N N . ALA A 1 90 ? 2.999 -2.553 -7.079 1.00 98.31 90 ALA A N 1
ATOM 681 C CA . ALA A 1 90 ? 3.538 -3.053 -8.345 1.00 98.31 90 ALA A CA 1
ATOM 682 C C . ALA A 1 90 ? 3.104 -2.202 -9.559 1.00 98.31 90 ALA A C 1
ATOM 684 O O . ALA A 1 90 ? 2.045 -1.567 -9.529 1.00 98.31 90 ALA A O 1
ATOM 685 N N . PRO A 1 91 ? 3.880 -2.209 -10.659 1.00 98.19 91 PRO A N 1
ATOM 686 C CA . PRO A 1 91 ? 3.384 -1.784 -11.959 1.00 98.19 91 PRO A CA 1
ATOM 687 C C . PRO A 1 91 ? 2.538 -2.919 -12.562 1.00 98.19 91 PRO A C 1
ATOM 689 O O . PRO A 1 91 ? 2.993 -4.057 -12.674 1.00 98.19 91 PRO A O 1
ATOM 692 N N . VAL A 1 92 ? 1.300 -2.627 -12.946 1.00 98.25 92 VAL A N 1
ATOM 693 C CA . VAL A 1 92 ? 0.311 -3.620 -13.388 1.00 98.25 92 VAL A CA 1
ATOM 694 C C . VAL A 1 92 ? -0.085 -3.371 -14.838 1.00 98.25 92 VAL A C 1
ATOM 696 O O . VAL A 1 92 ? -0.431 -2.250 -15.207 1.00 98.25 92 VAL A O 1
ATOM 699 N N . LEU A 1 93 ? -0.059 -4.422 -15.656 1.00 97.12 93 LEU A N 1
ATOM 700 C CA . LEU A 1 93 ? -0.621 -4.447 -17.001 1.00 97.12 93 LEU A CA 1
ATOM 701 C C . LEU A 1 93 ? -1.901 -5.288 -16.972 1.00 97.12 93 LEU A C 1
ATOM 703 O O . LEU A 1 93 ? -1.849 -6.506 -16.832 1.00 97.12 93 LEU A O 1
ATOM 707 N N . MET A 1 94 ? -3.055 -4.642 -17.121 1.00 94.81 94 MET A N 1
ATOM 708 C CA . MET A 1 94 ? -4.360 -5.303 -17.067 1.00 94.81 94 MET A CA 1
ATOM 709 C C . MET A 1 94 ? -5.253 -4.774 -18.184 1.00 94.81 94 MET A C 1
ATOM 711 O O . MET A 1 94 ? -5.397 -3.565 -18.351 1.00 94.81 94 MET A O 1
ATOM 715 N N . ALA A 1 95 ? -5.846 -5.681 -18.966 1.00 92.25 95 ALA A N 1
ATOM 716 C CA . ALA A 1 95 ? -6.702 -5.336 -20.107 1.00 92.25 95 ALA A CA 1
ATOM 717 C C . ALA A 1 95 ? -6.058 -4.320 -21.083 1.00 92.25 95 ALA A C 1
ATOM 719 O O . ALA A 1 95 ? -6.722 -3.425 -21.601 1.00 92.25 95 ALA A O 1
ATOM 720 N N . GLY A 1 96 ? -4.743 -4.440 -21.312 1.00 93.75 96 GLY A N 1
ATOM 721 C CA . GLY A 1 96 ? -3.977 -3.555 -22.200 1.00 93.75 96 GLY A CA 1
ATOM 722 C C . GLY A 1 96 ? -3.638 -2.178 -21.619 1.00 93.75 96 GLY A C 1
ATOM 723 O O . GLY A 1 96 ? -2.992 -1.389 -22.304 1.00 93.75 96 GLY A O 1
ATOM 724 N N . ARG A 1 97 ? -4.030 -1.899 -20.371 1.00 96.38 97 ARG A N 1
ATOM 725 C CA . ARG A 1 97 ? -3.793 -0.632 -19.671 1.00 96.38 97 ARG A CA 1
ATOM 726 C C . ARG A 1 97 ? -2.731 -0.793 -18.593 1.00 96.38 97 ARG A C 1
ATOM 728 O O . ARG A 1 97 ? -2.615 -1.856 -17.978 1.00 96.38 97 ARG A O 1
ATOM 735 N N . ARG A 1 98 ? -1.946 0.261 -18.384 1.00 97.50 98 ARG A N 1
ATOM 736 C CA . A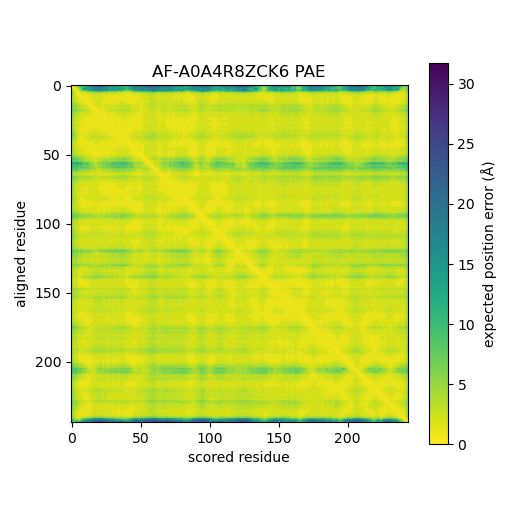RG A 1 98 ? -0.794 0.274 -17.471 1.00 97.50 98 ARG A CA 1
ATOM 737 C C . ARG A 1 98 ? -1.111 1.091 -16.234 1.00 97.50 98 ARG A C 1
ATOM 739 O O . ARG A 1 98 ? -1.474 2.253 -16.355 1.00 97.50 98 ARG A O 1
ATOM 746 N N . TYR A 1 99 ? -0.909 0.522 -15.055 1.00 98.31 99 TYR A N 1
ATOM 747 C CA . TYR A 1 99 ? -1.211 1.176 -13.786 1.00 98.31 99 TYR A CA 1
ATOM 748 C C . TYR A 1 99 ? -0.038 1.092 -12.824 1.00 98.31 99 TYR A C 1
ATOM 750 O O . TYR A 1 99 ? 0.606 0.054 -12.710 1.00 98.31 99 TYR A O 1
ATOM 758 N N . LEU A 1 100 ? 0.191 2.167 -12.079 1.00 98.56 100 LEU A N 1
ATOM 759 C CA . LEU A 1 100 ? 0.886 2.086 -10.804 1.00 98.56 100 LEU A CA 1
ATOM 760 C C . LEU A 1 100 ? -0.184 1.704 -9.784 1.00 98.56 100 LEU A C 1
ATOM 762 O O . LEU A 1 100 ? -1.147 2.451 -9.617 1.00 98.56 100 LEU A O 1
ATOM 766 N N . ALA A 1 101 ? -0.084 0.530 -9.168 1.00 98.50 101 ALA A N 1
ATOM 767 C CA . ALA A 1 101 ? -1.168 0.005 -8.348 1.00 98.50 101 ALA A CA 1
ATOM 768 C C . ALA A 1 101 ? -0.669 -0.653 -7.064 1.00 98.50 101 ALA A C 1
ATOM 770 O O . ALA A 1 101 ? 0.451 -1.163 -6.985 1.00 98.50 101 ALA A O 1
ATOM 771 N N . SER A 1 102 ? -1.556 -0.692 -6.076 1.00 98.62 102 SER A N 1
ATOM 772 C CA . SER A 1 102 ? -1.469 -1.673 -5.003 1.00 98.62 102 SER A CA 1
ATOM 773 C C . SER A 1 102 ? -2.229 -2.939 -5.412 1.00 98.62 102 SER A C 1
ATOM 775 O O . SER A 1 102 ? -3.316 -2.867 -5.982 1.00 98.62 102 SER A O 1
ATOM 777 N N . LEU A 1 103 ? -1.667 -4.101 -5.109 1.00 98.81 103 LEU A N 1
ATOM 778 C CA . LEU A 1 103 ? -2.300 -5.409 -5.212 1.00 98.81 103 LEU A CA 1
ATOM 779 C C . LEU A 1 103 ? -2.702 -5.846 -3.803 1.00 98.81 103 LEU A C 1
ATOM 781 O O . LEU A 1 103 ? -1.842 -5.995 -2.935 1.00 98.81 103 LEU A O 1
ATOM 785 N N . ALA A 1 104 ? -4.000 -6.017 -3.570 1.00 98.69 104 ALA A N 1
ATOM 786 C CA . ALA A 1 104 ? -4.550 -6.540 -2.328 1.00 98.69 104 ALA A CA 1
ATOM 787 C C . ALA A 1 104 ? -4.737 -8.052 -2.460 1.00 98.69 104 ALA A C 1
ATOM 789 O O . ALA A 1 104 ? -5.608 -8.504 -3.199 1.00 98.69 104 ALA A O 1
ATOM 790 N N . ILE A 1 105 ? -3.910 -8.818 -1.758 1.00 98.75 105 ILE A N 1
ATOM 791 C CA . ILE A 1 105 ? -3.872 -10.279 -1.812 1.00 98.75 105 ILE A CA 1
ATOM 792 C C . ILE A 1 105 ? -4.526 -10.818 -0.542 1.00 98.75 105 ILE A C 1
ATOM 794 O O . ILE A 1 105 ? -3.996 -10.632 0.556 1.00 98.75 105 ILE A O 1
ATOM 798 N N . GLY A 1 106 ? -5.704 -11.421 -0.694 1.00 98.00 106 GLY A N 1
ATOM 799 C CA . GLY A 1 106 ? -6.528 -11.920 0.405 1.00 98.00 106 GLY A CA 1
ATOM 800 C C . GLY A 1 106 ? -6.216 -13.364 0.822 1.00 98.00 106 GLY A C 1
ATOM 801 O O . GLY A 1 106 ? -5.527 -14.097 0.108 1.00 98.00 106 GLY A O 1
ATOM 802 N N . PRO A 1 107 ? -6.761 -13.815 1.968 1.00 97.75 107 PRO A N 1
ATOM 803 C CA . PRO A 1 107 ? -6.601 -15.188 2.452 1.00 97.75 107 PRO A CA 1
ATOM 804 C C . PRO A 1 107 ? -7.377 -16.227 1.623 1.00 97.75 107 PRO A C 1
ATOM 806 O O . PRO A 1 107 ? -7.125 -17.424 1.715 1.00 97.75 107 PRO A O 1
ATOM 809 N N . ASP A 1 108 ? -8.311 -15.782 0.790 1.00 97.31 108 ASP A N 1
ATOM 810 C CA . ASP A 1 108 ? -9.000 -16.579 -0.227 1.00 97.31 108 ASP A CA 1
ATOM 811 C C . ASP A 1 108 ? -8.182 -16.726 -1.524 1.00 97.31 108 ASP A C 1
ATOM 813 O O . ASP A 1 108 ? -8.675 -17.276 -2.508 1.00 97.31 108 ASP A O 1
ATOM 817 N N . ARG A 1 109 ? -6.928 -16.247 -1.519 1.00 97.44 109 ARG A N 1
ATOM 818 C CA . ARG A 1 109 ? -6.024 -16.146 -2.673 1.00 97.44 109 ARG A CA 1
ATOM 819 C C . ARG A 1 109 ? -6.520 -15.172 -3.748 1.00 97.44 109 ARG A C 1
ATOM 821 O O . ARG A 1 109 ? -5.910 -15.111 -4.812 1.00 97.44 109 ARG A O 1
ATOM 828 N N . ALA A 1 110 ? -7.579 -14.395 -3.507 1.00 96.44 110 ALA A N 1
ATOM 829 C CA . ALA A 1 110 ? -8.033 -13.392 -4.463 1.00 96.44 110 ALA A CA 1
ATOM 830 C C . ALA A 1 110 ? -7.057 -12.209 -4.517 1.00 96.44 110 ALA A C 1
ATOM 832 O O . ALA A 1 110 ? -6.489 -11.805 -3.499 1.00 96.44 110 ALA A O 1
ATOM 833 N N . ILE A 1 111 ? -6.892 -11.638 -5.713 1.00 98.19 111 ILE A N 1
ATOM 834 C CA . ILE A 1 111 ? -6.076 -10.444 -5.941 1.00 98.19 111 ILE A CA 1
ATOM 835 C C . ILE A 1 111 ? -6.985 -9.314 -6.421 1.00 98.19 111 ILE A C 1
ATOM 837 O O . ILE A 1 111 ? -7.532 -9.351 -7.521 1.00 98.19 111 ILE A O 1
ATOM 841 N N . GLY A 1 112 ? -7.132 -8.290 -5.585 1.00 97.81 112 GLY A N 1
ATOM 842 C CA . GLY A 1 112 ? -7.715 -7.010 -5.968 1.00 97.81 112 GLY A CA 1
ATOM 843 C C . GLY A 1 112 ? -6.639 -6.067 -6.500 1.00 97.81 112 GLY A C 1
ATOM 844 O O . GLY A 1 112 ? -5.577 -5.935 -5.897 1.00 97.81 112 GLY A O 1
ATOM 845 N N . VAL A 1 113 ? -6.916 -5.373 -7.603 1.00 98.31 113 VAL A N 1
ATOM 846 C CA . VAL A 1 113 ? -6.036 -4.323 -8.137 1.00 98.31 113 VAL A CA 1
ATOM 847 C C . VAL A 1 113 ? -6.589 -2.961 -7.741 1.00 98.31 113 VAL A C 1
ATOM 849 O O . VAL A 1 113 ? -7.749 -2.664 -8.018 1.00 98.31 113 VAL A O 1
ATOM 852 N N . ALA A 1 114 ? -5.749 -2.125 -7.137 1.00 98.31 114 ALA A N 1
ATOM 853 C CA . ALA A 1 114 ? -6.066 -0.761 -6.732 1.00 98.31 114 ALA A CA 1
ATOM 854 C C . ALA A 1 114 ? -5.152 0.245 -7.453 1.00 98.31 114 ALA A C 1
ATOM 856 O O . ALA A 1 114 ? -4.070 0.563 -6.948 1.00 98.31 114 ALA A O 1
ATOM 857 N N . PRO A 1 115 ? -5.543 0.730 -8.647 1.00 98.44 115 PRO A N 1
ATOM 858 C CA . PRO A 1 115 ? -4.763 1.712 -9.392 1.00 98.44 115 PRO A CA 1
ATOM 859 C C . PRO A 1 115 ? -4.679 3.061 -8.673 1.00 98.44 115 PRO A C 1
ATOM 861 O O . PRO A 1 115 ? -5.684 3.571 -8.178 1.00 98.44 115 PRO A O 1
ATOM 864 N N . LYS A 1 116 ? -3.494 3.675 -8.696 1.00 98.56 116 LYS A N 1
ATOM 865 C CA . LYS A 1 116 ? -3.255 5.055 -8.261 1.00 98.56 116 LYS A CA 1
ATOM 866 C C . LYS A 1 116 ? -4.128 6.008 -9.068 1.00 98.56 116 LYS A C 1
ATOM 868 O O . LYS A 1 116 ? -4.147 5.955 -10.299 1.00 98.56 116 LYS A O 1
ATOM 873 N N . THR A 1 117 ? -4.860 6.885 -8.388 1.00 98.31 117 THR A N 1
ATOM 874 C CA . THR A 1 117 ? -5.792 7.798 -9.069 1.00 98.31 117 THR A CA 1
ATOM 875 C C . THR A 1 117 ? -5.053 9.014 -9.614 1.00 98.31 117 THR A C 1
ATOM 877 O O . THR A 1 117 ? -5.191 9.369 -10.787 1.00 98.31 117 THR A O 1
ATOM 880 N N . HIS A 1 118 ? -4.225 9.635 -8.782 1.00 98.31 118 HIS A N 1
ATOM 881 C CA . HIS A 1 118 ? -3.487 10.836 -9.141 1.00 98.31 118 HIS A CA 1
ATOM 882 C C . HIS A 1 118 ? -2.034 10.476 -9.442 1.00 98.31 118 HIS A C 1
ATOM 884 O O . HIS A 1 118 ? -1.313 10.024 -8.560 1.00 98.31 118 HIS A O 1
ATOM 890 N N . LEU A 1 119 ? -1.591 10.686 -10.679 1.00 97.44 119 LEU A N 1
ATOM 891 C CA . LEU A 1 119 ? -0.204 10.447 -11.082 1.00 97.44 119 LEU A CA 1
ATOM 892 C C . LEU A 1 119 ? 0.666 11.675 -10.779 1.00 97.44 119 LEU A C 1
ATOM 894 O O . LEU A 1 119 ? 0.199 12.815 -10.858 1.00 97.44 119 LEU A O 1
ATOM 898 N N . HIS A 1 120 ? 1.929 11.452 -10.421 1.00 92.56 120 HIS A N 1
ATOM 899 C CA . HIS A 1 120 ? 2.886 12.502 -10.076 1.00 92.56 120 HIS A CA 1
ATOM 900 C C . HIS A 1 120 ? 4.100 12.510 -11.009 1.00 92.56 120 HIS A C 1
ATOM 902 O O . HIS A 1 120 ? 4.734 11.481 -11.226 1.00 92.56 120 HIS A O 1
ATOM 908 N N . GLY A 1 121 ? 4.467 13.694 -11.508 1.00 93.88 121 GLY A N 1
ATOM 909 C CA . GLY A 1 121 ? 5.680 13.877 -12.305 1.00 93.88 121 GLY A CA 1
ATOM 910 C C . GLY A 1 121 ? 5.693 12.974 -13.537 1.00 93.88 121 GLY A C 1
ATOM 911 O O . GLY A 1 121 ? 4.724 12.944 -14.292 1.00 93.88 121 GLY A O 1
ATOM 912 N N . ASP A 1 122 ? 6.776 12.220 -13.709 1.00 94.19 122 ASP A N 1
ATOM 913 C CA . ASP A 1 122 ? 6.988 11.371 -14.882 1.00 94.19 122 ASP A CA 1
ATOM 914 C C . ASP A 1 122 ? 6.057 10.157 -14.958 1.00 94.19 122 ASP A C 1
ATOM 916 O O . ASP A 1 122 ? 5.946 9.563 -16.028 1.00 94.19 122 ASP A O 1
ATOM 920 N N . GLU A 1 123 ? 5.337 9.809 -13.885 1.00 96.25 123 GLU A N 1
ATOM 921 C CA . GLU A 1 123 ? 4.379 8.693 -13.877 1.00 96.25 123 GLU A CA 1
ATOM 922 C C . GLU A 1 123 ? 3.338 8.797 -15.001 1.00 96.25 123 GLU A C 1
ATOM 924 O O . GLU A 1 123 ? 2.934 7.773 -15.552 1.00 96.25 123 GLU A O 1
ATOM 929 N N . ILE A 1 124 ? 2.958 10.020 -15.396 1.00 96.19 124 ILE A N 1
ATOM 930 C CA . ILE A 1 124 ? 1.996 10.287 -16.483 1.00 96.19 124 ILE A CA 1
ATOM 931 C C . ILE A 1 124 ? 2.439 9.726 -17.841 1.00 96.19 124 ILE A C 1
ATOM 933 O O . ILE A 1 124 ? 1.611 9.534 -18.725 1.00 96.19 124 ILE A O 1
ATOM 937 N N . ASN A 1 125 ? 3.740 9.478 -18.017 1.00 95.88 125 ASN A N 1
ATOM 938 C CA . ASN A 1 125 ? 4.297 8.930 -19.251 1.00 95.88 125 ASN A CA 1
ATOM 939 C C . ASN A 1 125 ? 4.275 7.392 -19.274 1.00 95.88 125 ASN A C 1
ATOM 941 O O . ASN A 1 125 ? 4.445 6.795 -20.337 1.00 95.88 125 ASN A O 1
ATOM 945 N N . TYR A 1 126 ? 4.085 6.744 -18.119 1.00 96.06 126 TYR A N 1
ATOM 946 C CA . TYR A 1 126 ? 4.163 5.285 -17.969 1.00 96.06 126 TYR A CA 1
ATOM 947 C C . TYR A 1 126 ? 2.818 4.645 -17.629 1.00 96.06 126 TYR A C 1
ATOM 949 O O . TYR A 1 126 ? 2.592 3.483 -17.979 1.00 96.06 126 TYR A O 1
ATOM 957 N N . PHE A 1 127 ? 1.944 5.387 -16.951 1.00 97.75 127 PHE A N 1
ATOM 958 C CA . PHE A 1 127 ? 0.734 4.859 -16.343 1.00 97.75 127 PHE A CA 1
ATOM 959 C C . PHE A 1 127 ? -0.506 5.667 -16.705 1.00 97.75 127 PHE A C 1
ATOM 961 O O . PHE A 1 127 ? -0.450 6.844 -17.049 1.00 97.75 127 PHE A O 1
ATOM 968 N N . GLU A 1 128 ? -1.647 5.013 -16.562 1.00 98.19 128 GLU A N 1
ATOM 969 C CA . GLU A 1 128 ? -2.969 5.603 -16.638 1.00 98.19 128 GLU A CA 1
ATOM 970 C C . GLU A 1 128 ? -3.556 5.764 -15.232 1.00 98.19 128 GLU A C 1
ATOM 972 O O . GLU A 1 128 ? -3.274 4.979 -14.325 1.00 98.19 128 GLU A O 1
ATOM 977 N N . SER A 1 129 ? -4.402 6.777 -15.055 1.00 97.94 129 SER A N 1
ATOM 978 C CA . SER A 1 129 ? -5.087 7.029 -13.787 1.00 97.94 129 SER A CA 1
ATOM 979 C C . SER A 1 129 ? -6.157 5.981 -13.475 1.00 97.94 129 SER A C 1
ATOM 981 O O . SER A 1 129 ? -6.929 5.557 -14.345 1.00 97.94 129 SER A O 1
ATOM 983 N N . GLY A 1 130 ? -6.247 5.632 -12.192 1.00 97.38 130 GLY A N 1
ATOM 984 C CA . GLY A 1 130 ? -7.428 5.035 -11.576 1.00 97.38 130 GLY A CA 1
ATOM 985 C C . GLY A 1 130 ? -8.626 5.990 -11.538 1.00 97.38 130 GLY A C 1
ATOM 986 O O . GLY A 1 130 ? -8.566 7.126 -12.007 1.00 97.38 130 GLY A O 1
ATOM 987 N N . THR A 1 131 ? -9.741 5.520 -10.978 1.00 96.00 131 THR A N 1
ATOM 988 C CA . THR A 1 131 ? -11.020 6.262 -10.950 1.00 96.00 131 THR A CA 1
ATOM 989 C C . THR A 1 131 ? -11.464 6.663 -9.541 1.00 96.00 131 THR A C 1
ATOM 991 O O . THR A 1 131 ? -12.592 7.113 -9.355 1.00 96.00 131 THR A O 1
ATOM 994 N N . GLY A 1 132 ? -10.580 6.528 -8.550 1.00 96.56 132 GLY A N 1
ATOM 995 C CA . GLY A 1 132 ? -10.859 6.803 -7.145 1.00 96.56 132 GLY A CA 1
ATOM 996 C C . GLY A 1 132 ? -10.297 5.726 -6.210 1.00 96.56 132 GLY A C 1
ATOM 997 O O . GLY A 1 132 ? -9.639 4.783 -6.662 1.00 96.56 132 GLY A O 1
ATOM 998 N N . PRO A 1 133 ? -10.576 5.845 -4.901 1.00 97.88 133 PRO A N 1
ATOM 999 C CA . PRO A 1 133 ? -10.132 4.872 -3.914 1.00 97.88 133 PRO A CA 1
ATOM 1000 C C . PRO A 1 133 ? -10.742 3.502 -4.194 1.00 97.88 133 PRO A C 1
ATOM 1002 O O . PRO A 1 133 ? -11.953 3.363 -4.378 1.00 97.88 133 PRO A O 1
ATOM 1005 N N . THR A 1 134 ? -9.902 2.472 -4.159 1.00 98.31 134 THR A N 1
ATOM 1006 C CA . THR A 1 134 ? -10.375 1.086 -4.224 1.00 98.31 134 THR A CA 1
ATOM 1007 C C . THR A 1 134 ? -10.778 0.627 -2.830 1.00 98.31 134 THR A C 1
ATOM 1009 O O . THR A 1 134 ? -10.001 0.751 -1.882 1.00 98.31 134 THR A O 1
ATOM 1012 N N . MET A 1 135 ? -11.999 0.109 -2.708 1.00 98.31 135 MET A N 1
ATOM 1013 C CA . MET A 1 135 ? -12.551 -0.381 -1.447 1.00 98.31 135 MET A CA 1
ATOM 1014 C C . MET A 1 135 ? -12.372 -1.892 -1.332 1.00 98.31 135 MET A C 1
ATOM 1016 O O . MET A 1 135 ? -12.642 -2.630 -2.276 1.00 98.31 135 MET A O 1
ATOM 1020 N N . MET A 1 136 ? -11.995 -2.351 -0.146 1.00 97.81 136 MET A N 1
ATOM 1021 C CA . MET A 1 136 ? -11.956 -3.764 0.222 1.00 97.81 136 MET A CA 1
ATOM 1022 C C . MET A 1 136 ? -12.506 -3.958 1.637 1.00 97.81 136 MET A C 1
ATOM 1024 O O . MET A 1 136 ? -12.661 -3.000 2.402 1.00 97.81 136 MET A O 1
ATOM 1028 N N . SER A 1 137 ? -12.800 -5.204 1.989 1.00 96.69 137 SER A N 1
ATOM 1029 C CA . SER A 1 137 ? -13.296 -5.567 3.314 1.00 96.69 137 SER A CA 1
ATOM 1030 C C . SER A 1 137 ? -12.367 -6.565 3.981 1.00 96.69 137 SER A C 1
ATOM 1032 O O . SER A 1 137 ? -11.894 -7.499 3.340 1.00 96.69 137 SER A O 1
ATOM 1034 N N . ILE A 1 138 ? -12.131 -6.365 5.274 1.00 96.00 138 ILE A N 1
ATOM 1035 C CA . ILE A 1 138 ? -11.435 -7.319 6.137 1.00 96.00 138 ILE A CA 1
ATOM 1036 C C . ILE A 1 138 ? -12.303 -7.493 7.368 1.00 96.00 138 ILE A C 1
ATOM 1038 O O . ILE A 1 138 ? -12.469 -6.564 8.160 1.00 96.00 138 ILE A O 1
ATOM 1042 N N . ASP A 1 139 ? -12.900 -8.671 7.503 1.00 90.69 139 ASP A N 1
ATOM 1043 C CA . ASP A 1 139 ? -13.940 -8.927 8.494 1.00 90.69 139 ASP A CA 1
ATOM 1044 C C . ASP A 1 139 ? -15.061 -7.865 8.378 1.00 90.69 139 ASP A C 1
ATOM 1046 O O . ASP A 1 139 ? -15.669 -7.712 7.319 1.00 90.69 139 ASP A O 1
ATOM 1050 N N . ALA A 1 140 ? -15.327 -7.100 9.441 1.00 92.94 140 ALA A N 1
ATOM 1051 C CA . ALA A 1 140 ? -16.316 -6.017 9.440 1.00 92.94 140 ALA A CA 1
ATOM 1052 C C . ALA A 1 140 ? -15.747 -4.638 9.041 1.00 92.94 140 ALA A C 1
ATOM 1054 O O . ALA A 1 140 ? -16.498 -3.665 9.006 1.00 92.94 140 ALA A O 1
ATOM 1055 N N . TRP A 1 141 ? -14.442 -4.535 8.775 1.00 97.56 141 TRP A N 1
ATOM 1056 C CA . TRP A 1 141 ? -13.764 -3.274 8.478 1.00 97.56 141 TRP A CA 1
ATOM 1057 C C . TRP A 1 141 ? -13.765 -2.979 6.981 1.00 97.56 141 TRP A C 1
ATOM 1059 O O . TRP A 1 141 ? -13.402 -3.829 6.165 1.00 97.56 141 TRP A O 1
ATOM 1069 N N . ARG A 1 142 ? -14.122 -1.747 6.614 1.00 98.12 142 ARG A N 1
ATOM 1070 C CA . ARG A 1 142 ? -14.024 -1.223 5.249 1.00 98.12 142 ARG A CA 1
ATOM 1071 C C . ARG A 1 142 ? -12.719 -0.457 5.091 1.00 98.12 142 ARG A C 1
ATOM 1073 O O . ARG A 1 142 ? -12.503 0.563 5.744 1.00 98.12 142 ARG A O 1
ATOM 1080 N N . VAL A 1 143 ? -11.857 -0.932 4.204 1.00 98.69 143 VAL A N 1
ATOM 1081 C CA . VAL A 1 143 ? -10.538 -0.348 3.959 1.00 98.69 143 VAL A CA 1
ATOM 1082 C C . VAL A 1 143 ? -10.534 0.301 2.581 1.00 98.69 143 VAL A C 1
ATOM 1084 O O . VAL A 1 143 ? -10.890 -0.335 1.592 1.00 98.69 143 VAL A O 1
ATOM 1087 N N . ALA A 1 144 ? -10.144 1.569 2.525 1.00 98.81 144 ALA A N 1
ATOM 1088 C CA . ALA A 1 144 ? -9.885 2.293 1.291 1.00 98.81 144 ALA A CA 1
ATOM 1089 C C . ALA A 1 144 ? -8.381 2.312 1.022 1.00 98.81 144 ALA A C 1
ATOM 1091 O O . ALA A 1 144 ? -7.605 2.701 1.898 1.00 98.81 144 ALA A O 1
ATOM 1092 N N . LEU A 1 145 ? -7.980 1.914 -0.182 1.00 98.88 145 LEU A N 1
ATOM 1093 C CA . LEU A 1 145 ? -6.586 1.922 -0.613 1.00 98.88 145 LEU A CA 1
ATOM 1094 C C . LEU A 1 145 ? -6.256 3.210 -1.366 1.00 98.88 145 LEU A C 1
ATOM 1096 O O . LEU A 1 145 ? -7.051 3.690 -2.177 1.00 98.88 145 LEU A O 1
ATOM 1100 N N . ALA A 1 146 ? -5.069 3.747 -1.101 1.00 98.75 146 ALA A N 1
ATOM 1101 C CA . ALA A 1 146 ? -4.522 4.930 -1.750 1.00 98.75 146 ALA A CA 1
ATOM 1102 C C . ALA A 1 146 ? -3.036 4.742 -2.058 1.00 98.75 146 ALA A C 1
ATOM 1104 O O . ALA A 1 146 ? -2.334 4.025 -1.339 1.00 98.75 146 ALA A O 1
ATOM 1105 N N . VAL A 1 147 ? -2.534 5.432 -3.084 1.00 98.75 147 VAL A N 1
ATOM 1106 C CA . VAL A 1 147 ? -1.115 5.361 -3.438 1.00 98.75 147 VAL A CA 1
ATOM 1107 C C . VAL A 1 147 ? -0.479 6.748 -3.453 1.00 98.75 147 VAL A C 1
ATOM 1109 O O . VAL A 1 147 ? -0.827 7.626 -4.242 1.00 98.75 147 VAL A O 1
ATOM 1112 N N . CYS A 1 148 ? 0.487 6.938 -2.554 1.00 97.44 148 CYS A N 1
ATOM 1113 C CA . CYS A 1 148 ? 1.370 8.094 -2.451 1.00 97.44 148 CYS A CA 1
ATOM 1114 C C . CYS A 1 148 ? 0.646 9.442 -2.577 1.00 97.44 148 CYS A C 1
ATOM 1116 O O . CYS A 1 148 ? -0.004 9.883 -1.624 1.00 97.44 148 CYS A O 1
ATOM 1118 N N . VAL A 1 149 ? 0.737 10.109 -3.730 1.00 96.94 149 VAL A N 1
ATOM 1119 C CA . VAL A 1 149 ? 0.166 11.446 -3.925 1.00 96.94 149 VAL A CA 1
ATOM 1120 C C . VAL A 1 149 ? -1.360 11.467 -3.791 1.00 96.94 149 VAL A C 1
ATOM 1122 O O . VAL A 1 149 ? -1.882 12.522 -3.451 1.00 96.94 149 VAL A O 1
ATOM 1125 N N . ASP A 1 150 ? -2.071 10.337 -3.910 1.00 98.19 150 ASP A N 1
ATOM 1126 C CA . ASP A 1 150 ? -3.506 10.250 -3.583 1.00 98.19 150 ASP A CA 1
ATOM 1127 C C . ASP A 1 150 ? -3.810 10.805 -2.178 1.00 98.19 150 ASP A C 1
ATOM 1129 O O . ASP A 1 150 ? -4.818 11.472 -1.966 1.00 98.19 150 ASP A O 1
ATOM 1133 N N . THR A 1 151 ? -2.900 10.618 -1.214 1.00 97.50 151 THR A N 1
ATOM 1134 C CA . THR A 1 151 ? -3.014 11.160 0.159 1.00 97.50 151 THR A CA 1
ATOM 1135 C C . THR A 1 151 ? -3.018 12.695 0.214 1.00 97.50 151 THR A C 1
ATOM 1137 O O . THR A 1 151 ? -3.558 13.296 1.151 1.00 97.50 151 THR A O 1
ATOM 1140 N N . ALA A 1 152 ? -2.422 13.343 -0.789 1.00 96.56 152 ALA A N 1
ATOM 1141 C CA . ALA A 1 152 ? -2.345 14.792 -0.913 1.00 96.56 152 ALA A CA 1
ATOM 1142 C C . ALA A 1 152 ? -3.608 15.405 -1.534 1.00 96.56 152 ALA A C 1
ATOM 1144 O O . ALA A 1 152 ? -3.808 16.607 -1.375 1.00 96.56 152 ALA A O 1
ATOM 1145 N N . TRP A 1 153 ? -4.453 14.605 -2.192 1.00 97.31 153 TRP A N 1
ATOM 1146 C CA . TRP A 1 153 ? -5.700 15.043 -2.820 1.00 97.31 153 TRP A CA 1
ATOM 1147 C C . TRP A 1 153 ? -6.886 14.782 -1.883 1.00 97.31 153 TRP A C 1
ATOM 1149 O O . TRP A 1 153 ? -7.309 13.634 -1.739 1.00 97.31 153 TRP A O 1
ATOM 1159 N N . PRO A 1 154 ? -7.467 15.819 -1.242 1.00 95.81 154 PRO A N 1
ATOM 1160 C CA . PRO A 1 154 ? -8.546 15.620 -0.273 1.00 95.81 154 PRO A CA 1
ATOM 1161 C C . PRO A 1 154 ? -9.759 14.895 -0.865 1.00 95.81 154 PRO A C 1
ATOM 1163 O O . PRO A 1 154 ? -10.368 14.079 -0.183 1.00 95.81 154 PRO A O 1
ATOM 1166 N N . SER A 1 155 ? -10.066 15.124 -2.148 1.00 97.31 155 SER A N 1
ATOM 1167 C CA . SER A 1 155 ? -11.162 14.463 -2.872 1.00 97.31 155 SER A CA 1
ATOM 1168 C C . SER A 1 155 ? -11.074 12.934 -2.851 1.00 97.31 155 SER A C 1
ATOM 1170 O O . SER A 1 155 ? -12.106 12.265 -2.800 1.00 97.31 155 SER A O 1
ATOM 1172 N N . HIS A 1 156 ? -9.862 12.369 -2.839 1.00 98.50 156 HIS A N 1
ATOM 1173 C CA . HIS A 1 156 ? -9.670 10.922 -2.776 1.00 98.50 156 HIS A CA 1
ATOM 1174 C C . HIS A 1 156 ? -10.134 10.358 -1.425 1.00 98.50 156 HIS A C 1
ATOM 1176 O O . HIS A 1 156 ? -10.858 9.365 -1.371 1.00 98.50 156 HIS A O 1
ATOM 1182 N N . ALA A 1 157 ? -9.784 11.033 -0.326 1.00 98.38 157 ALA A N 1
ATOM 1183 C CA . ALA A 1 157 ? -10.222 10.645 1.012 1.00 98.38 157 ALA A CA 1
ATOM 1184 C C . ALA A 1 157 ? -11.696 10.977 1.288 1.00 98.38 157 ALA A C 1
ATOM 1186 O O . ALA A 1 157 ? -12.356 10.194 1.965 1.00 98.38 157 ALA A O 1
ATOM 1187 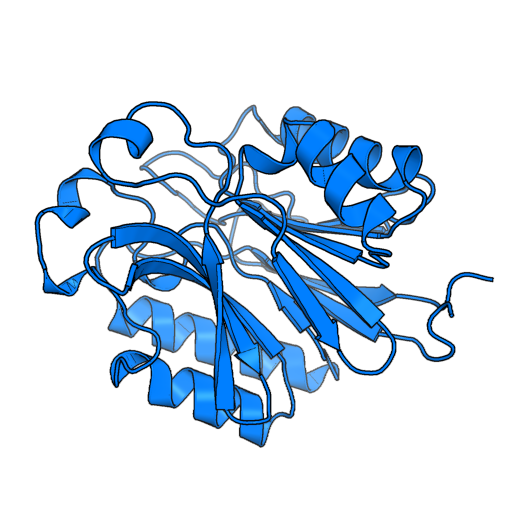N N . ILE A 1 158 ? -12.231 12.060 0.708 1.00 98.50 158 ILE A N 1
ATOM 1188 C CA . ILE A 1 158 ? -13.674 12.353 0.722 1.00 98.50 158 ILE A CA 1
ATOM 1189 C C . ILE A 1 158 ? -14.438 11.177 0.110 1.00 98.50 158 ILE A C 1
ATOM 1191 O O . ILE A 1 158 ? -15.300 10.602 0.765 1.00 98.50 158 ILE A O 1
ATOM 1195 N N . THR A 1 159 ? -14.050 10.754 -1.096 1.00 98.56 159 THR A N 1
ATOM 1196 C CA . THR A 1 159 ? -14.695 9.631 -1.795 1.00 98.56 159 THR A CA 1
ATOM 1197 C C . THR A 1 159 ? -14.587 8.331 -0.989 1.00 98.56 159 THR A C 1
ATOM 1199 O O . THR A 1 159 ? -15.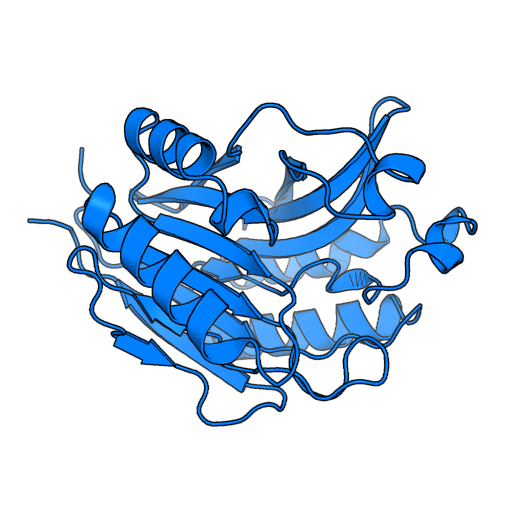537 7.555 -0.912 1.00 98.56 159 THR A O 1
ATOM 1202 N N . ALA A 1 160 ? -13.443 8.084 -0.341 1.00 98.56 160 ALA A N 1
ATOM 1203 C CA . ALA A 1 160 ? -13.258 6.918 0.524 1.00 98.56 160 ALA A CA 1
ATOM 1204 C C . ALA A 1 160 ? -14.225 6.938 1.720 1.00 98.56 160 ALA A C 1
ATOM 1206 O O . ALA A 1 160 ? -14.858 5.927 2.032 1.00 98.56 160 ALA A O 1
ATOM 1207 N N . ALA A 1 161 ? -14.364 8.094 2.367 1.00 98.19 161 ALA A N 1
ATOM 1208 C CA . ALA A 1 161 ? -15.252 8.289 3.503 1.00 98.19 161 ALA A CA 1
ATOM 1209 C C . ALA A 1 161 ? -16.733 8.170 3.113 1.00 98.19 161 ALA A C 1
ATOM 1211 O O . ALA A 1 161 ? -17.496 7.505 3.811 1.00 98.19 161 ALA A O 1
ATOM 1212 N N . GLU A 1 162 ? -17.133 8.744 1.975 1.00 98.12 162 GLU A N 1
ATOM 1213 C CA . GLU A 1 162 ? -18.484 8.610 1.406 1.00 98.12 162 GLU A CA 1
ATOM 1214 C C . GLU A 1 162 ? -18.814 7.149 1.071 1.00 98.12 162 GLU A C 1
ATOM 1216 O O . GLU A 1 162 ? -19.929 6.685 1.307 1.00 98.12 162 GLU A O 1
ATOM 1221 N N . ASN A 1 163 ? -17.810 6.383 0.636 1.00 98.00 163 ASN A N 1
ATOM 1222 C CA . ASN A 1 163 ? -17.894 4.934 0.456 1.00 98.00 163 ASN A CA 1
ATOM 1223 C C . ASN A 1 163 ? -17.757 4.142 1.771 1.00 98.00 163 ASN A C 1
ATOM 1225 O O . ASN A 1 163 ? -17.613 2.917 1.744 1.00 98.00 163 ASN A O 1
ATOM 1229 N N . GLY A 1 164 ? -17.826 4.806 2.925 1.00 97.06 164 GLY A N 1
ATOM 1230 C CA . GLY A 1 164 ? -17.920 4.190 4.244 1.00 97.06 164 GLY A CA 1
ATOM 1231 C C . GLY A 1 164 ? -16.611 3.630 4.794 1.00 97.06 164 GLY A C 1
ATOM 1232 O O . GLY A 1 164 ? -16.668 2.674 5.561 1.00 97.06 164 GLY A O 1
ATOM 1233 N N . ALA A 1 165 ? -15.451 4.165 4.407 1.00 98.12 165 ALA A N 1
ATOM 1234 C CA . ALA A 1 165 ? -14.167 3.713 4.939 1.00 98.12 165 ALA A CA 1
ATOM 1235 C C . ALA A 1 165 ? -14.084 3.817 6.479 1.00 98.12 165 ALA A C 1
ATOM 1237 O O . ALA A 1 165 ? -14.446 4.823 7.100 1.00 98.12 165 ALA A O 1
ATOM 1238 N N . ASP A 1 166 ? -13.569 2.756 7.099 1.00 98.12 166 ASP A N 1
ATOM 1239 C CA . ASP A 1 166 ? -13.093 2.725 8.483 1.00 98.12 166 ASP A CA 1
ATOM 1240 C C . ASP A 1 166 ? -11.593 3.016 8.569 1.00 98.12 166 ASP A C 1
ATOM 1242 O O . ASP A 1 166 ? -11.136 3.617 9.544 1.00 98.12 166 ASP A O 1
ATOM 1246 N N . LEU A 1 167 ? -10.846 2.608 7.540 1.00 98.69 167 LEU A N 1
ATOM 1247 C CA . LEU A 1 167 ? -9.401 2.757 7.433 1.00 98.69 167 LEU A CA 1
ATOM 1248 C C . LEU A 1 167 ? -9.012 3.252 6.037 1.00 98.69 167 LEU A C 1
ATOM 1250 O O . LEU A 1 167 ? -9.381 2.644 5.035 1.00 98.69 167 LEU A O 1
ATOM 1254 N N . TYR A 1 168 ? -8.211 4.313 5.982 1.00 98.81 168 TYR A N 1
ATOM 1255 C CA . TYR A 1 168 ? -7.551 4.804 4.776 1.00 98.81 168 TYR A CA 1
ATOM 1256 C C . TYR A 1 168 ? -6.084 4.362 4.767 1.00 98.81 168 TYR A C 1
ATOM 1258 O O . TYR A 1 168 ? -5.249 4.918 5.485 1.00 98.81 168 TYR A O 1
ATOM 1266 N N . ALA A 1 169 ? -5.784 3.326 3.991 1.00 98.88 169 ALA A N 1
ATOM 1267 C CA . ALA A 1 169 ? -4.489 2.663 3.943 1.00 98.88 169 ALA A CA 1
ATOM 1268 C C . ALA A 1 169 ? -3.696 3.095 2.704 1.00 98.88 169 ALA A C 1
ATOM 1270 O O . ALA A 1 169 ? -4.150 2.929 1.572 1.00 98.88 169 ALA A O 1
ATOM 1271 N N . ALA A 1 170 ? -2.503 3.641 2.924 1.00 98.81 170 ALA A N 1
ATOM 1272 C CA . ALA A 1 170 ? -1.684 4.243 1.887 1.00 98.81 170 ALA A CA 1
ATOM 1273 C C . ALA A 1 170 ? -0.327 3.543 1.731 1.00 98.81 170 ALA A C 1
ATOM 1275 O O . ALA A 1 170 ? 0.473 3.489 2.669 1.00 98.81 170 ALA A O 1
ATOM 1276 N N . SER A 1 171 ? -0.050 3.082 0.512 1.00 98.88 171 SER A N 1
ATOM 1277 C CA . SER A 1 171 ? 1.293 2.710 0.056 1.00 98.88 171 SER A CA 1
ATOM 1278 C C . SER A 1 171 ? 1.999 3.979 -0.414 1.00 98.88 171 SER A C 1
ATOM 1280 O O . SER A 1 171 ? 1.513 4.633 -1.337 1.00 98.88 171 SER A O 1
ATOM 1282 N N . VAL A 1 172 ? 3.100 4.384 0.223 1.00 98.50 172 VAL A N 1
ATOM 1283 C CA . VAL A 1 172 ? 3.728 5.687 -0.056 1.00 98.50 172 VAL A CA 1
ATOM 1284 C C . VAL A 1 172 ? 5.240 5.592 -0.252 1.00 98.50 172 VAL A C 1
ATOM 1286 O O . VAL A 1 172 ? 5.878 4.632 0.182 1.00 98.50 172 VAL A O 1
ATOM 1289 N N . LEU A 1 173 ? 5.799 6.619 -0.890 1.00 97.56 173 LEU A N 1
ATOM 1290 C CA . LEU A 1 173 ? 7.229 6.883 -0.969 1.00 97.56 173 LEU A CA 1
ATOM 1291 C C . LEU A 1 173 ? 7.466 8.352 -0.606 1.00 97.56 173 LEU A C 1
ATOM 1293 O O . LEU A 1 173 ? 7.040 9.255 -1.318 1.00 97.56 173 LEU A O 1
ATOM 1297 N N . TYR A 1 174 ? 8.142 8.578 0.515 1.00 97.56 174 TYR A N 1
ATOM 1298 C CA . TYR A 1 174 ? 8.628 9.879 0.962 1.00 97.56 174 TYR A CA 1
ATOM 1299 C C . TYR A 1 174 ? 10.093 9.749 1.366 1.00 97.56 174 TYR A C 1
ATOM 1301 O O . TYR A 1 174 ? 10.465 8.825 2.102 1.00 97.56 174 TYR A O 1
ATOM 1309 N N . THR A 1 175 ? 10.913 10.695 0.924 1.00 97.38 175 THR A N 1
ATOM 1310 C CA . THR A 1 175 ? 12.344 10.769 1.245 1.00 97.38 175 THR A CA 1
ATOM 1311 C C . THR A 1 175 ? 12.624 11.805 2.330 1.00 97.38 175 THR A C 1
ATOM 1313 O O . THR A 1 175 ? 11.727 12.513 2.797 1.00 97.38 175 THR A O 1
ATOM 1316 N N . ASP A 1 176 ? 13.874 11.869 2.779 1.00 96.44 176 ASP A N 1
ATOM 1317 C CA . ASP A 1 176 ? 14.312 12.806 3.807 1.00 96.44 176 ASP A CA 1
ATOM 1318 C C . ASP A 1 176 ? 13.900 14.261 3.498 1.00 96.44 176 ASP A C 1
ATOM 1320 O O . ASP A 1 176 ? 13.882 14.703 2.349 1.00 96.44 176 ASP A O 1
ATOM 1324 N N . GLY A 1 177 ? 13.502 14.993 4.538 1.00 96.81 177 GLY A N 1
ATOM 1325 C CA . GLY A 1 177 ? 12.903 16.328 4.447 1.00 96.81 177 GLY A CA 1
ATOM 1326 C C . GLY A 1 177 ? 11.381 16.343 4.252 1.00 96.81 177 GLY A C 1
ATOM 1327 O O . GLY A 1 177 ? 10.757 17.402 4.367 1.00 96.81 177 GLY A O 1
ATOM 1328 N N . GLU A 1 178 ? 10.743 15.197 3.997 1.00 97.06 178 GLU A N 1
ATOM 1329 C CA . GLU A 1 178 ? 9.297 15.116 3.754 1.00 97.06 178 GLU A CA 1
ATOM 1330 C C . GLU A 1 178 ? 8.479 14.517 4.905 1.00 97.06 178 GLU A C 1
ATOM 1332 O O . GLU A 1 178 ? 7.255 14.405 4.800 1.00 97.06 178 GLU A O 1
ATOM 1337 N N . GLN A 1 179 ? 9.112 14.213 6.042 1.00 97.25 179 GLN A N 1
ATOM 1338 C CA . GLN A 1 179 ? 8.480 13.583 7.210 1.00 97.25 179 GLN A CA 1
ATOM 1339 C C . GLN A 1 179 ? 7.215 14.330 7.655 1.00 97.25 179 GLN A C 1
ATOM 1341 O O . GLN A 1 179 ? 6.171 13.731 7.919 1.00 97.25 179 GLN A O 1
ATOM 1346 N N . ARG A 1 180 ? 7.289 15.667 7.698 1.00 97.00 180 ARG A N 1
ATOM 1347 C CA . ARG A 1 180 ? 6.155 16.509 8.094 1.00 97.00 180 ARG A CA 1
ATOM 1348 C C . ARG A 1 180 ? 5.023 16.488 7.067 1.00 97.00 180 ARG A C 1
ATOM 1350 O O . ARG A 1 180 ? 3.867 16.592 7.464 1.00 97.00 180 ARG A O 1
ATOM 1357 N N . LYS A 1 181 ? 5.324 16.350 5.769 1.00 97.56 181 LYS A N 1
ATOM 1358 C CA . LYS A 1 181 ? 4.288 16.242 4.728 1.00 97.56 181 LYS A CA 1
ATOM 1359 C C . LYS A 1 181 ? 3.493 14.954 4.910 1.00 97.56 181 LYS A C 1
ATOM 1361 O O . LYS A 1 181 ? 2.268 15.019 4.892 1.00 97.56 181 LYS A O 1
ATOM 1366 N N . LEU A 1 182 ? 4.183 13.827 5.108 1.00 98.19 182 LEU A N 1
ATOM 1367 C CA . LEU A 1 182 ? 3.553 12.533 5.372 1.00 98.19 182 LEU A CA 1
ATOM 1368 C C . LEU A 1 182 ? 2.631 12.618 6.595 1.00 98.19 182 LEU A C 1
ATOM 1370 O O . LEU A 1 182 ? 1.441 12.333 6.490 1.00 98.19 182 LEU A O 1
ATOM 1374 N N . ASP A 1 183 ? 3.166 13.093 7.719 1.00 98.00 183 ASP A N 1
ATOM 1375 C CA . ASP A 1 183 ? 2.434 13.161 8.984 1.00 98.00 183 ASP A CA 1
ATOM 1376 C C . ASP A 1 183 ? 1.184 14.047 8.908 1.00 98.00 183 ASP A C 1
ATOM 1378 O O . ASP A 1 183 ? 0.081 13.609 9.229 1.00 98.00 183 ASP A O 1
ATOM 1382 N N . VAL A 1 184 ? 1.333 15.278 8.405 1.00 98.19 184 VAL A N 1
ATOM 1383 C CA . VAL A 1 184 ? 0.213 16.223 8.292 1.00 98.19 184 VAL A CA 1
ATOM 1384 C C . VAL A 1 184 ? -0.861 15.696 7.346 1.00 98.19 184 VAL A C 1
ATOM 1386 O O . VAL A 1 184 ? -2.045 15.818 7.650 1.00 98.19 184 VAL A O 1
ATOM 1389 N N . ARG A 1 185 ? -0.477 15.098 6.210 1.00 97.75 185 ARG A N 1
ATOM 1390 C CA . ARG A 1 185 ? -1.445 14.547 5.251 1.00 97.75 185 ARG A CA 1
ATOM 1391 C C . ARG A 1 185 ? -2.257 13.432 5.892 1.00 97.75 185 ARG A C 1
ATOM 1393 O O . ARG A 1 185 ? -3.481 13.493 5.854 1.00 97.75 185 ARG A O 1
ATOM 1400 N N . MET A 1 186 ? -1.600 12.451 6.502 1.00 98.62 186 MET A N 1
ATOM 1401 C CA . MET A 1 186 ? -2.286 11.281 7.050 1.00 98.62 186 MET A CA 1
ATOM 1402 C C . MET A 1 186 ? -3.143 11.619 8.273 1.00 98.62 186 MET A C 1
ATOM 1404 O O . MET A 1 186 ? -4.271 11.127 8.364 1.00 98.62 186 MET A O 1
ATOM 1408 N N . ALA A 1 187 ? -2.673 12.510 9.153 1.00 98.56 187 ALA A N 1
ATOM 1409 C CA . ALA A 1 187 ? -3.473 13.022 10.264 1.00 98.56 187 ALA A CA 1
ATOM 1410 C C . ALA A 1 187 ? -4.704 13.804 9.769 1.00 98.56 187 ALA A C 1
ATOM 1412 O O . ALA A 1 187 ? -5.801 13.603 10.287 1.00 98.56 187 ALA A O 1
ATOM 1413 N N . ALA A 1 188 ? -4.555 14.629 8.722 1.00 98.25 188 ALA A N 1
ATOM 1414 C CA . ALA A 1 188 ? -5.674 15.352 8.114 1.00 98.25 188 ALA A CA 1
ATOM 1415 C C . ALA A 1 188 ? -6.724 14.394 7.526 1.00 98.25 188 ALA A C 1
ATOM 1417 O O . ALA A 1 188 ? -7.908 14.529 7.816 1.00 98.25 188 ALA A O 1
ATOM 1418 N N . ARG A 1 189 ? -6.309 13.369 6.759 1.00 97.69 189 ARG A N 1
ATOM 1419 C CA . ARG A 1 189 ? -7.249 12.361 6.225 1.00 97.69 189 ARG A CA 1
ATOM 1420 C C . ARG A 1 189 ? -8.008 11.635 7.337 1.00 97.69 189 ARG A C 1
ATOM 1422 O O . ARG A 1 189 ? -9.179 11.321 7.147 1.00 97.69 189 ARG A O 1
ATOM 1429 N N . ALA A 1 190 ? -7.359 11.389 8.474 1.00 98.00 190 ALA A N 1
ATOM 1430 C CA . ALA A 1 190 ? -7.999 10.750 9.613 1.00 98.00 190 ALA A CA 1
ATOM 1431 C C . ALA A 1 190 ? -9.046 11.662 10.276 1.00 98.00 190 ALA A C 1
ATOM 1433 O O . ALA A 1 190 ? -10.206 11.267 10.397 1.00 98.00 190 ALA A O 1
ATOM 1434 N N . VAL A 1 191 ? -8.664 12.895 10.636 1.00 97.81 191 VAL A N 1
ATOM 1435 C CA . VAL A 1 191 ? -9.532 13.825 11.380 1.00 97.81 191 VAL A CA 1
ATOM 1436 C C . VAL A 1 191 ? -10.696 14.364 10.545 1.00 97.81 191 VAL A C 1
ATOM 1438 O O . VAL A 1 191 ? -11.821 14.424 11.044 1.00 97.81 191 VAL A O 1
ATOM 1441 N N . ASP A 1 192 ? -10.467 14.680 9.265 1.00 97.31 192 ASP A N 1
ATOM 1442 C CA . ASP A 1 192 ? -11.486 15.254 8.371 1.00 97.31 192 ASP A CA 1
ATOM 1443 C C . ASP A 1 192 ? -12.665 14.286 8.163 1.00 97.31 192 ASP A C 1
ATOM 1445 O O . ASP A 1 192 ? -13.810 14.701 7.977 1.00 97.31 192 ASP A O 1
ATOM 1449 N N . HIS A 1 193 ? -12.386 12.981 8.210 1.00 96.50 193 HIS A N 1
ATOM 1450 C CA . HIS A 1 193 ? -13.332 11.926 7.845 1.00 96.50 193 HIS A CA 1
ATOM 1451 C C . HIS A 1 193 ? -13.633 10.941 8.977 1.00 96.50 193 HIS A C 1
ATOM 1453 O O . HIS A 1 193 ? -14.370 9.974 8.776 1.00 96.50 193 HIS A O 1
ATOM 1459 N N . ARG A 1 194 ? -13.091 11.188 10.177 1.00 95.50 194 ARG A N 1
ATOM 1460 C CA . ARG A 1 194 ? -13.246 10.340 11.369 1.00 95.50 194 ARG A CA 1
ATOM 1461 C C . ARG A 1 194 ? -12.931 8.868 11.100 1.00 95.50 194 ARG A C 1
ATOM 1463 O O . ARG A 1 194 ? -13.597 7.979 11.634 1.00 95.50 194 ARG A O 1
ATOM 1470 N N . MET A 1 195 ? -11.928 8.602 10.274 1.00 97.12 195 MET A N 1
ATOM 1471 C CA . MET A 1 195 ? -11.459 7.258 9.929 1.00 97.12 195 MET A CA 1
ATOM 1472 C C . MET A 1 195 ? -10.034 7.061 10.432 1.00 97.12 195 MET A C 1
ATOM 1474 O O . MET A 1 195 ? -9.296 8.026 10.604 1.00 97.12 195 MET A O 1
ATOM 1478 N N . TYR A 1 196 ? -9.626 5.817 10.662 1.00 98.69 196 TYR A N 1
ATOM 1479 C CA . TYR A 1 196 ? -8.208 5.540 10.860 1.00 98.69 196 TYR A CA 1
ATOM 1480 C C . TYR A 1 196 ? -7.451 5.827 9.565 1.00 98.69 196 TYR A C 1
ATOM 1482 O O . TYR A 1 196 ? -7.996 5.683 8.467 1.00 98.69 196 TYR A O 1
ATOM 1490 N N . SER A 1 197 ? -6.176 6.178 9.674 1.00 98.81 197 SER A N 1
ATOM 1491 C CA . SER A 1 197 ? -5.294 6.241 8.515 1.00 98.81 197 SER A CA 1
ATOM 1492 C C . SER A 1 197 ? -3.995 5.490 8.791 1.00 98.81 197 SER A C 1
ATOM 1494 O O . SER A 1 197 ? -3.518 5.442 9.924 1.00 98.81 197 SER A O 1
ATOM 1496 N N . LEU A 1 198 ? -3.451 4.835 7.770 1.00 98.88 198 LEU A N 1
ATOM 1497 C CA . LEU A 1 198 ? -2.228 4.039 7.854 1.00 98.88 198 LEU A CA 1
ATOM 1498 C C . LEU A 1 198 ? -1.358 4.368 6.653 1.00 98.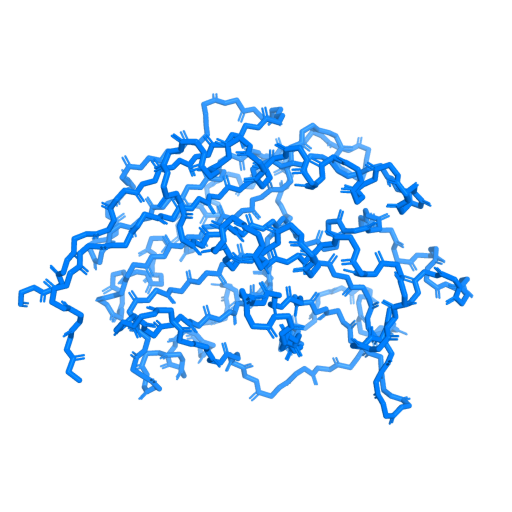88 198 LEU A C 1
ATOM 1500 O O . LEU A 1 198 ? -1.848 4.353 5.528 1.00 98.88 198 LEU A O 1
ATOM 1504 N N . ALA A 1 199 ? -0.076 4.638 6.879 1.00 98.88 199 ALA A N 1
ATOM 1505 C CA . ALA A 1 199 ? 0.894 4.804 5.805 1.00 98.88 199 ALA A CA 1
ATOM 1506 C C . ALA A 1 199 ? 2.063 3.841 5.979 1.00 98.88 199 ALA A C 1
ATOM 1508 O O . ALA A 1 199 ? 2.717 3.838 7.023 1.00 98.88 199 ALA A O 1
ATOM 1509 N N . ALA A 1 200 ? 2.341 3.074 4.928 1.00 98.88 200 ALA A N 1
ATOM 1510 C CA . ALA A 1 200 ? 3.557 2.289 4.787 1.00 98.88 200 ALA A CA 1
ATOM 1511 C C . ALA A 1 200 ? 4.488 3.008 3.812 1.00 98.88 200 ALA A C 1
ATOM 1513 O O . ALA A 1 200 ? 4.219 3.065 2.610 1.00 98.88 200 ALA A O 1
ATOM 1514 N N . ASN A 1 201 ? 5.547 3.606 4.350 1.00 98.69 201 ASN A N 1
ATOM 1515 C CA . ASN A 1 201 ? 6.576 4.292 3.584 1.00 98.69 201 ASN A CA 1
ATOM 1516 C C . ASN A 1 201 ? 7.766 3.362 3.327 1.00 98.69 201 ASN A C 1
ATOM 1518 O O . ASN A 1 201 ? 8.011 2.425 4.077 1.00 98.69 201 ASN A O 1
ATOM 1522 N N . THR A 1 202 ? 8.551 3.622 2.291 1.00 97.88 202 THR A N 1
ATOM 1523 C CA . THR A 1 202 ? 9.818 2.909 2.083 1.00 97.88 202 THR A CA 1
ATOM 1524 C C . THR A 1 202 ? 10.778 3.119 3.260 1.00 97.88 202 THR A C 1
ATOM 1526 O O . THR A 1 202 ? 10.752 4.159 3.910 1.00 97.88 202 THR A O 1
ATOM 1529 N N . GLY A 1 203 ? 11.644 2.150 3.546 1.00 97.25 203 GLY A N 1
ATOM 1530 C CA . GLY A 1 203 ? 12.797 2.307 4.444 1.00 97.25 203 GLY A CA 1
ATOM 1531 C C . GLY A 1 203 ? 14.090 2.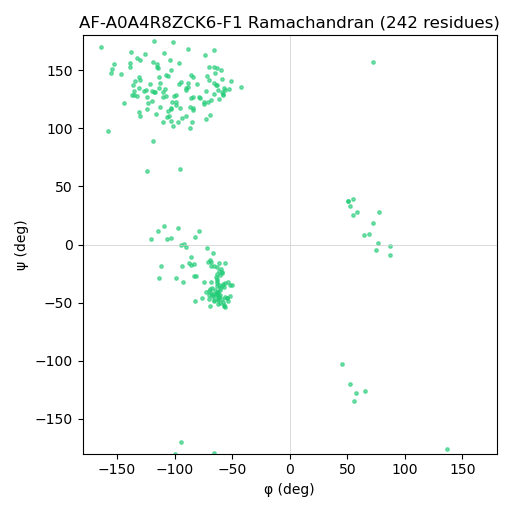524 3.651 1.00 97.25 203 GLY A C 1
ATOM 1532 O O . GLY A 1 203 ? 14.073 2.513 2.422 1.00 97.25 203 GLY A O 1
ATOM 1533 N N . GLY A 1 204 ? 15.219 2.682 4.337 1.00 96.62 204 GLY A N 1
ATOM 1534 C CA . GLY A 1 204 ? 16.563 2.655 3.760 1.00 96.62 204 GLY A CA 1
ATOM 1535 C C . GLY A 1 204 ? 16.855 3.810 2.799 1.00 96.62 204 GLY A C 1
ATOM 1536 O O . GLY A 1 204 ? 16.728 4.979 3.170 1.00 96.62 204 GLY A O 1
ATOM 1537 N N . HIS A 1 205 ? 17.295 3.473 1.580 1.00 94.75 205 HIS A N 1
ATOM 1538 C CA . HIS A 1 205 ? 17.769 4.435 0.576 1.00 94.75 205 HIS A CA 1
ATOM 1539 C C . HIS A 1 205 ? 17.012 4.327 -0.767 1.00 94.75 205 HIS A C 1
ATOM 1541 O O . HIS A 1 205 ? 17.618 3.966 -1.783 1.00 94.75 205 HIS A O 1
ATOM 1547 N N . PRO A 1 206 ? 15.693 4.589 -0.798 1.00 89.56 206 PRO A N 1
ATOM 1548 C CA . PRO A 1 206 ? 14.932 4.631 -2.048 1.00 89.56 206 PRO A CA 1
ATOM 1549 C C . PRO A 1 206 ? 15.508 5.689 -2.997 1.00 89.56 206 PRO A C 1
ATOM 1551 O O . PRO A 1 206 ? 15.902 6.767 -2.559 1.00 89.56 206 PRO A O 1
ATOM 1554 N N . LEU A 1 207 ? 15.533 5.426 -4.306 1.00 87.06 207 LEU A N 1
ATOM 1555 C CA . LEU A 1 207 ? 15.964 6.420 -5.308 1.00 87.06 207 LEU A CA 1
ATOM 1556 C C . LEU A 1 207 ? 17.366 7.016 -5.051 1.00 87.06 207 LEU A C 1
ATOM 1558 O O . LEU A 1 207 ? 17.641 8.153 -5.431 1.00 87.06 207 LEU A O 1
ATOM 1562 N N . GLY A 1 208 ? 18.246 6.286 -4.355 1.00 88.31 208 GLY A N 1
ATOM 1563 C CA . GLY A 1 208 ? 19.566 6.786 -3.953 1.00 88.31 208 GLY A CA 1
ATOM 1564 C C . GLY A 1 208 ? 19.539 7.888 -2.882 1.00 88.31 208 GLY A C 1
ATOM 1565 O O . GLY A 1 208 ? 20.579 8.474 -2.592 1.00 88.31 208 GLY A O 1
ATOM 1566 N N . GLN A 1 209 ? 18.381 8.168 -2.280 1.00 92.44 209 GLN A N 1
ATOM 1567 C CA . GLN A 1 209 ? 18.182 9.154 -1.218 1.00 92.44 209 GLN A CA 1
ATOM 1568 C C . GLN A 1 209 ? 17.758 8.463 0.073 1.00 92.44 209 GLN A C 1
ATOM 1570 O O . GLN A 1 209 ? 17.138 7.407 0.041 1.00 92.44 209 GLN A O 1
ATOM 1575 N N . ARG A 1 210 ? 18.058 9.054 1.233 1.00 96.69 210 ARG A N 1
ATOM 1576 C CA . ARG A 1 210 ? 17.591 8.517 2.518 1.00 96.69 210 ARG A CA 1
ATOM 1577 C C . ARG A 1 210 ? 16.062 8.584 2.585 1.00 96.69 210 ARG A C 1
ATOM 1579 O O . ARG A 1 210 ? 15.466 9.595 2.218 1.00 96.69 210 ARG A O 1
ATOM 1586 N N . SER A 1 211 ? 15.429 7.523 3.075 1.00 97.62 211 SER A N 1
ATOM 1587 C CA . SER A 1 211 ? 13.992 7.526 3.344 1.00 97.62 211 SER A CA 1
ATOM 1588 C C . SER A 1 211 ? 13.629 8.511 4.463 1.00 97.62 211 SER A C 1
ATOM 1590 O O . SER A 1 211 ? 14.373 8.659 5.434 1.00 97.62 211 SER A O 1
ATOM 1592 N N . ALA A 1 212 ? 12.438 9.115 4.382 1.00 97.75 212 ALA A N 1
ATOM 1593 C CA . ALA A 1 212 ? 11.850 9.846 5.506 1.00 97.75 212 ALA A CA 1
ATOM 1594 C C . ALA A 1 212 ? 11.441 8.919 6.669 1.00 97.75 212 ALA A C 1
ATOM 1596 O O . ALA A 1 212 ? 11.170 9.404 7.769 1.00 97.75 212 ALA A O 1
ATOM 1597 N N . GLY A 1 213 ? 11.364 7.605 6.434 1.00 97.62 213 GLY A N 1
ATOM 1598 C CA . GLY A 1 213 ? 10.777 6.642 7.356 1.00 97.62 213 GLY A CA 1
ATOM 1599 C C . GLY A 1 213 ? 9.338 7.029 7.698 1.00 97.62 213 GLY A C 1
ATOM 1600 O O . GLY A 1 213 ? 8.564 7.419 6.821 1.00 97.62 213 GLY A O 1
ATOM 1601 N N . GLY A 1 214 ? 8.989 6.975 8.983 1.00 97.81 214 GLY A N 1
ATOM 1602 C CA . GLY A 1 214 ? 7.740 7.548 9.480 1.00 97.81 214 GLY A CA 1
ATOM 1603 C C . GLY A 1 214 ? 6.478 6.784 9.088 1.00 97.81 214 GLY A C 1
ATOM 1604 O O . GLY A 1 214 ? 5.390 7.351 9.192 1.00 97.81 214 GLY A O 1
ATOM 1605 N N . SER A 1 215 ? 6.599 5.516 8.675 1.00 98.81 215 SER A N 1
ATOM 1606 C CA . SER A 1 215 ? 5.435 4.625 8.569 1.00 98.81 215 SER A CA 1
ATOM 1607 C C . SER A 1 215 ? 4.678 4.624 9.894 1.00 98.81 215 SER A C 1
ATOM 1609 O O . SER A 1 215 ? 5.303 4.575 10.953 1.00 98.81 215 SER A O 1
ATOM 1611 N N . ALA A 1 216 ? 3.356 4.745 9.863 1.00 98.81 216 ALA A N 1
ATOM 1612 C CA . ALA A 1 216 ? 2.570 4.999 11.067 1.00 98.81 216 ALA A CA 1
ATOM 1613 C C . ALA A 1 216 ? 1.081 4.711 10.874 1.00 98.81 216 ALA A C 1
ATOM 1615 O O . ALA A 1 216 ? 0.599 4.498 9.758 1.00 98.81 216 ALA A O 1
ATOM 1616 N N . VAL A 1 217 ? 0.367 4.729 12.000 1.00 98.88 217 VAL A N 1
ATOM 1617 C CA . VAL A 1 217 ? -1.093 4.662 12.069 1.00 98.88 217 VAL A CA 1
ATOM 1618 C C . VAL A 1 217 ? -1.608 5.839 12.890 1.00 98.88 217 VAL A C 1
ATOM 1620 O O . VAL A 1 217 ? -1.123 6.085 13.997 1.00 98.88 217 VAL A O 1
ATOM 1623 N N . TRP A 1 218 ? -2.617 6.533 12.372 1.00 98.75 218 TRP A N 1
ATOM 1624 C CA . TRP A 1 218 ? -3.302 7.634 13.039 1.00 98.75 218 TRP A CA 1
ATOM 1625 C C . TRP A 1 218 ? -4.743 7.242 13.375 1.00 98.75 218 TRP A C 1
ATOM 1627 O O . TRP A 1 218 ? -5.435 6.590 12.588 1.00 98.75 218 TRP A O 1
ATOM 1637 N N . ALA A 1 219 ? -5.180 7.634 14.568 1.00 98.44 219 ALA A N 1
ATOM 1638 C CA . ALA A 1 219 ? -6.543 7.482 15.049 1.00 98.44 219 ALA A CA 1
ATOM 1639 C C . ALA A 1 219 ? -7.497 8.485 14.365 1.00 98.44 219 ALA A C 1
ATOM 1641 O O . ALA A 1 219 ? -7.034 9.485 13.816 1.00 98.44 219 ALA A O 1
ATOM 1642 N N . PRO A 1 220 ? -8.826 8.267 14.432 1.00 97.69 220 PRO A N 1
ATOM 1643 C CA . PRO A 1 220 ? -9.839 9.158 13.854 1.00 97.69 220 PRO A CA 1
ATOM 1644 C C . PRO A 1 220 ? -9.811 10.622 14.309 1.00 97.69 220 PRO A C 1
ATOM 1646 O O . PRO A 1 220 ? -10.450 11.458 13.682 1.00 97.69 220 PRO A O 1
ATOM 1649 N N . ASP A 1 221 ? -9.125 10.939 15.405 1.00 97.06 221 ASP A N 1
ATOM 1650 C CA . ASP A 1 221 ? -8.915 12.303 15.903 1.00 97.06 221 ASP A CA 1
ATOM 1651 C C . ASP A 1 221 ? -7.614 12.942 15.373 1.00 97.06 221 ASP A C 1
ATOM 1653 O O . ASP A 1 221 ? -7.296 14.080 15.711 1.00 97.06 221 ASP A O 1
ATOM 1657 N N . GLY A 1 222 ? -6.859 12.219 14.540 1.00 97.75 222 GLY A N 1
ATOM 1658 C CA . GLY A 1 222 ? -5.557 12.620 14.015 1.00 97.75 222 GLY A CA 1
ATOM 1659 C C . GLY A 1 222 ? -4.370 12.251 14.911 1.00 97.75 222 GLY A C 1
ATOM 1660 O O . GLY A 1 222 ? -3.228 12.507 14.527 1.00 97.75 222 GLY A O 1
ATOM 1661 N N . THR A 1 223 ? -4.588 11.631 16.076 1.00 98.25 223 THR A N 1
ATOM 1662 C CA . THR A 1 223 ? -3.503 11.220 16.977 1.00 98.25 223 THR A CA 1
ATOM 1663 C C . THR A 1 223 ? -2.687 10.087 16.353 1.00 98.25 223 THR A C 1
ATOM 1665 O O . THR A 1 223 ? -3.222 9.032 16.020 1.00 98.25 223 THR A O 1
ATOM 1668 N N . CYS A 1 224 ? -1.370 10.264 16.228 1.00 98.38 224 CYS A N 1
ATOM 1669 C CA . CYS A 1 224 ? -0.461 9.197 15.804 1.00 98.38 224 CYS A CA 1
ATOM 1670 C C . CYS A 1 224 ? -0.356 8.133 16.913 1.00 98.38 224 CYS A C 1
ATOM 1672 O O . CYS A 1 224 ? 0.216 8.398 17.967 1.00 98.38 224 CYS A O 1
ATOM 1674 N N . ILE A 1 225 ? -0.888 6.932 16.676 1.00 98.38 225 ILE A N 1
ATOM 1675 C CA . ILE A 1 225 ? -0.937 5.835 17.659 1.00 98.38 225 ILE A CA 1
ATOM 1676 C C . ILE A 1 225 ? 0.435 5.176 17.801 1.00 98.38 225 ILE A C 1
ATOM 1678 O O . ILE A 1 225 ? 0.901 4.899 18.903 1.00 98.38 225 ILE A O 1
ATOM 1682 N N . SER A 1 226 ? 1.073 4.898 16.665 1.00 98.50 226 SER A N 1
ATOM 1683 C CA . SER A 1 226 ? 2.403 4.299 16.598 1.00 98.50 226 SER A CA 1
ATOM 1684 C C . SER A 1 226 ? 3.085 4.690 15.293 1.00 98.50 226 SER A C 1
ATOM 1686 O O . SER A 1 226 ? 2.413 4.950 14.291 1.00 98.50 226 SER A O 1
ATOM 1688 N N . ARG A 1 227 ? 4.417 4.752 15.321 1.00 98.50 227 ARG A N 1
ATOM 1689 C CA . ARG A 1 227 ? 5.269 5.184 14.213 1.00 98.50 227 ARG 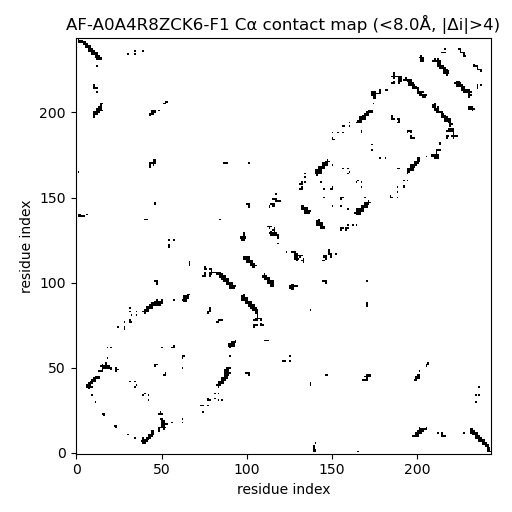A CA 1
ATOM 1690 C C . ARG A 1 227 ? 6.586 4.424 14.230 1.00 98.50 227 ARG A C 1
ATOM 1692 O O . ARG A 1 227 ? 7.112 4.152 15.305 1.00 98.50 227 ARG A O 1
ATOM 1699 N N . ALA A 1 228 ? 7.125 4.170 13.043 1.00 98.38 228 ALA A N 1
ATOM 1700 C CA . ALA A 1 228 ? 8.477 3.679 12.858 1.00 98.38 228 ALA A CA 1
ATOM 1701 C C . ALA A 1 228 ? 9.480 4.649 13.496 1.00 98.38 228 ALA A C 1
ATOM 1703 O O . ALA A 1 228 ? 9.450 5.861 13.267 1.00 98.38 228 ALA A O 1
ATOM 1704 N N . THR A 1 229 ? 10.353 4.110 14.327 1.00 97.56 229 THR A N 1
ATOM 1705 C CA . THR A 1 229 ? 11.334 4.871 15.104 1.00 97.56 229 THR A CA 1
ATOM 1706 C C . THR A 1 229 ? 12.616 5.144 14.327 1.00 97.56 229 THR A C 1
ATOM 1708 O O . THR A 1 229 ? 13.378 6.046 14.677 1.00 97.56 229 THR A O 1
ATOM 1711 N N . THR A 1 230 ? 12.837 4.395 13.251 1.00 97.00 230 THR A N 1
ATOM 1712 C CA . THR A 1 230 ? 13.989 4.520 12.367 1.00 97.00 230 THR A CA 1
ATOM 1713 C C . THR A 1 230 ? 13.557 4.901 10.952 1.00 97.00 230 THR A C 1
ATOM 1715 O O . THR A 1 230 ? 12.373 4.992 10.620 1.00 97.00 230 THR A O 1
ATOM 1718 N N . THR A 1 231 ? 14.544 5.139 10.094 1.00 97.31 231 THR A N 1
ATOM 1719 C CA . THR A 1 231 ? 14.347 5.308 8.646 1.00 97.31 231 THR A CA 1
ATOM 1720 C C . THR A 1 231 ? 14.766 4.064 7.862 1.00 97.31 231 THR A C 1
ATOM 1722 O O . THR A 1 231 ? 14.742 4.094 6.637 1.00 97.31 231 THR A O 1
ATOM 1725 N N . ASP A 1 232 ? 15.137 2.980 8.547 1.00 97.75 232 ASP A N 1
ATOM 1726 C CA . ASP A 1 232 ? 15.485 1.682 7.962 1.00 97.75 232 ASP A CA 1
ATOM 1727 C C . ASP A 1 232 ? 14.250 0.761 7.939 1.00 97.75 232 ASP A C 1
ATOM 1729 O O . ASP A 1 232 ? 13.126 1.229 8.125 1.00 97.75 232 ASP A O 1
ATOM 1733 N N . ASP A 1 233 ? 14.413 -0.526 7.635 1.00 98.19 233 ASP A N 1
ATOM 1734 C CA . ASP A 1 233 ? 13.272 -1.447 7.620 1.00 98.19 233 ASP A CA 1
ATOM 1735 C C . ASP A 1 233 ? 12.689 -1.638 9.027 1.00 98.19 233 ASP A C 1
ATOM 1737 O O . ASP A 1 233 ? 13.409 -1.960 9.971 1.00 98.19 233 ASP A O 1
ATOM 1741 N N . GLU A 1 234 ? 11.375 -1.484 9.162 1.00 98.25 234 GLU A N 1
ATOM 1742 C CA . GLU A 1 234 ? 10.678 -1.564 10.445 1.00 98.25 234 GLU A CA 1
ATOM 1743 C C . GLU A 1 234 ? 9.213 -1.962 10.233 1.00 98.25 234 GLU A C 1
ATOM 1745 O O . GLU A 1 234 ? 8.593 -1.611 9.231 1.00 98.25 234 GLU A O 1
ATOM 1750 N N . LEU A 1 235 ? 8.632 -2.697 11.179 1.00 98.50 235 LEU A N 1
ATOM 1751 C CA . LEU A 1 235 ? 7.226 -3.085 11.130 1.00 98.50 235 LEU A CA 1
ATOM 1752 C C . LEU A 1 235 ? 6.463 -2.391 12.257 1.00 98.50 235 LEU A C 1
ATOM 1754 O O . LEU A 1 235 ? 6.723 -2.634 13.435 1.00 98.50 235 LEU A O 1
ATOM 1758 N N . VAL A 1 236 ? 5.492 -1.555 11.896 1.00 98.75 236 VAL A N 1
ATOM 1759 C CA . VAL A 1 236 ? 4.618 -0.868 12.855 1.00 98.75 236 VAL A CA 1
ATOM 1760 C C . VAL A 1 236 ? 3.312 -1.634 12.945 1.00 98.75 236 VAL A C 1
ATOM 1762 O O . VAL A 1 236 ? 2.627 -1.762 11.937 1.00 98.75 236 VAL A O 1
ATOM 1765 N N . ILE A 1 237 ? 2.956 -2.127 14.132 1.00 98.81 237 ILE A N 1
ATOM 1766 C CA . ILE A 1 237 ? 1.744 -2.927 14.362 1.00 98.81 237 ILE A CA 1
ATOM 1767 C C . ILE A 1 237 ? 0.834 -2.199 15.347 1.00 98.81 237 ILE A C 1
ATOM 1769 O O . ILE A 1 237 ? 1.279 -1.793 16.421 1.00 98.81 237 ILE A O 1
ATOM 1773 N N . VAL A 1 238 ? -0.449 -2.071 15.005 1.00 98.62 238 VAL A N 1
ATOM 1774 C CA . VAL A 1 238 ? -1.455 -1.406 15.843 1.00 98.62 238 VAL A CA 1
ATOM 1775 C C . VAL A 1 238 ? -2.738 -2.226 15.878 1.00 98.62 238 VAL A C 1
ATOM 1777 O O . VAL A 1 238 ? -3.197 -2.717 14.851 1.00 98.62 238 VAL A O 1
ATOM 1780 N N . ASN A 1 239 ? -3.340 -2.348 17.063 1.00 98.19 239 ASN A N 1
ATOM 1781 C CA . ASN A 1 239 ? -4.687 -2.888 17.216 1.00 98.19 239 ASN A CA 1
ATOM 1782 C C . ASN A 1 239 ? -5.713 -1.749 17.135 1.00 98.19 239 ASN A C 1
ATOM 1784 O O . ASN A 1 239 ? -5.770 -0.904 18.029 1.00 98.19 239 ASN A O 1
ATOM 1788 N N . LEU A 1 240 ? -6.501 -1.713 16.063 1.00 97.69 240 LEU A N 1
ATOM 1789 C CA . LEU A 1 240 ? -7.552 -0.723 15.858 1.00 97.69 240 LEU A CA 1
ATOM 1790 C C . LEU A 1 240 ? -8.780 -1.100 16.682 1.00 97.69 240 LEU A C 1
ATOM 1792 O O . LEU A 1 240 ? -9.288 -2.216 16.570 1.00 97.69 240 LEU A O 1
ATOM 1796 N N . ALA A 1 241 ? -9.275 -0.168 17.489 1.00 94.50 241 ALA A N 1
ATOM 1797 C CA . ALA A 1 241 ? -10.498 -0.368 18.251 1.00 94.50 241 ALA A CA 1
ATOM 1798 C C . ALA A 1 241 ? -11.736 -0.046 17.389 1.00 94.50 241 ALA A C 1
ATOM 1800 O O . ALA A 1 241 ? -11.696 0.900 16.600 1.00 94.50 241 ALA A O 1
ATOM 1801 N N . PRO A 1 242 ? -12.844 -0.789 17.554 1.00 86.00 242 PRO A N 1
ATOM 1802 C CA . PRO A 1 242 ? -14.166 -0.396 17.073 1.00 86.00 242 PRO A CA 1
ATOM 1803 C C . PRO A 1 242 ? -14.466 1.084 17.314 1.00 86.00 242 PRO A C 1
ATOM 1805 O O . PRO A 1 242 ? -14.227 1.599 18.408 1.00 86.00 242 PRO A O 1
ATOM 1808 N N . ARG A 1 243 ? -15.030 1.761 16.309 1.00 72.50 243 ARG A N 1
ATOM 1809 C CA . ARG A 1 243 ? -15.591 3.105 16.496 1.00 72.50 243 ARG A CA 1
ATOM 1810 C C . ARG A 1 243 ? -16.880 2.965 17.321 1.00 72.50 243 ARG A C 1
ATOM 1812 O O . ARG A 1 243 ? -17.758 2.203 16.918 1.00 72.50 243 ARG A O 1
ATOM 1819 N N . LEU A 1 244 ? -16.957 3.650 18.469 1.00 56.38 244 LEU A N 1
ATOM 1820 C CA . LEU A 1 244 ? -18.192 3.792 19.259 1.00 56.38 244 LEU A CA 1
ATOM 1821 C C . LEU A 1 244 ? -19.218 4.661 18.522 1.00 56.38 244 LEU A C 1
ATOM 1823 O O . LEU A 1 244 ? -18.790 5.634 17.858 1.00 56.38 244 LEU A O 1
#

Mean predicted aligned error: 2.84 Å

Radius of gyration: 16.03 Å; Cα contacts (8 Å, |Δi|>4): 652; chains: 1; bounding box: 42×37×42 Å

Secondary structure (DSSP, 8-state):
---SS-EEEEEEE----TT-HHHHHHHHHHHHHHHHTTT-SEEE--TTTTT-S-GGGGGSGGG-B-TT-GGGHHHHHHHHHHT-EEEEEEEEEETTEEEEEEEEE-TTS-EEEEE-SS--GGGGGT----SSPEEEEETTEEEEEEEGGGGG-HHHHHHHHHTT-SEEEEEE--BTT-HHHHHHHHHHHHHHHT-EEEEEE--S-GGGS-B----EEE-TTS-EEEE-SSSSSEEEEEEE----

pLDDT: mean 96.39, std 5.22, range [56.38, 98.94]

Foldseek 3Di:
DFDQDKAKEKFWAAAADAQPQLVLLVVVLVVLVVSLVVVHAEYEAAFASRHADDQVVVVDVVQEDEQPRPSCVSVLVSCLVSQHWYWHWGFYQDPNFTFRWTWTQGNVRGTDTFGAADDDDCRVVGHDHDDAWDWDDGPNAIETEHEACCLVDLVRLVVSLVVPHQEYEYRHEAFPPCLVVVLVSQLCSLQVRVHKYWYHYYAQQGPNGHGSAFGFIAGSNSHTPDTDPHRHTDMTMDIGHTDD

Sequence (244 aa):
MPPMNSLIVAAAQMNSAVGMIGENISKTLRVIHSASERNVRLIVFPELSLTGYDLPQLAHSDRWFSPEDDRLDALQDICAQLNVTAVVGAPVLMAGRRYLASLAIGPDRAIGVAPKTHLHGDEINYFESGTGPTMMSIDAWRVALAVCVDTAWPSHAITAAENGADLYAASVLYTDGEQRKLDVRMAARAVDHRMYSLAANTGGHPLGQRSAGGSAVWAPDGTCISRATTTDDELVIVNLAPRL

Solvent-accessible surface area (backbone atoms only — not comparable to full-atom values): 12109 Å² total; per-residue (Å²): 125,74,28,88,62,66,48,30,34,32,22,32,18,41,57,40,52,71,76,36,40,71,59,22,47,57,49,51,53,54,51,54,54,60,42,39,82,71,62,26,42,37,38,32,27,10,48,26,34,39,34,20,74,55,74,80,59,61,78,41,73,88,61,51,39,45,88,85,38,74,89,46,49,68,58,25,50,52,15,34,75,59,55,20,30,40,33,40,9,33,44,32,51,55,98,92,40,38,24,49,23,37,37,39,30,27,42,85,50,48,64,46,81,31,39,24,42,53,74,62,82,72,43,64,81,70,34,51,66,35,93,48,52,38,76,49,73,58,90,66,40,31,37,20,44,41,36,43,61,28,62,75,39,64,68,40,52,50,53,26,40,77,72,57,32,46,31,44,40,29,20,20,74,49,40,62,95,36,49,65,59,55,50,54,36,44,23,46,55,2,41,81,56,61,12,30,19,35,34,4,16,24,3,40,57,53,84,87,37,53,23,32,22,57,15,27,36,22,37,36,81,29,50,73,76,50,58,40,92,52,34,44,71,42,77,34,74,48,77,43,72,47,68,131